Protein AF-A0A382IT97-F1 (afdb_monomer_lite)

Organism: NCBI:txid408172

Foldseek 3Di:
DPVVLVVQVVQQDPLLAGAPDWDWDADPVVRDIDIGTDAGFLLRLLCSLQVPNDDLVSNLSSLVSQCVDQQQDPLLLAGAGGHFDDDQPPVRAFFQDPVLCVVAPLSVVCAVVVPLLFWDQDPVRTIGGDPVDPALVVVVVSLVVCLVDPVCVVSSVVCVVSVNVSVCVRVVCVSDPDCQDPDQDQSHGQKHFLLSLLSSLLSLLVSLVVCVVVVHPPVSSVSSLVSSVSSVCSALCNDDCVSQVHNSPWDAGMQTPVGHGHHTDDDNSVVSVVVVVCSCQQQDADPNDTDGDNPNDDQVQFDQAWDWDWFAAPVRDIDIDIDGGQKDWDDDVRHIDIDHDDPDDDDDDDDDPVD

Structure (mmCIF, N/CA/C/O backbone):
data_AF-A0A382IT97-F1
#
_entry.id   AF-A0A382IT97-F1
#
loop_
_atom_site.group_PDB
_atom_site.id
_atom_site.type_symbol
_atom_site.label_atom_id
_atom_site.label_alt_id
_atom_site.label_comp_id
_atom_site.label_asym_id
_atom_site.label_entity_id
_atom_site.label_seq_id
_atom_site.pdbx_PDB_ins_code
_atom_site.Cartn_x
_atom_site.Cartn_y
_atom_site.Cartn_z
_atom_site.occupancy
_atom_site.B_iso_or_equiv
_atom_site.auth_seq_id
_atom_site.auth_comp_id
_atom_site.auth_asym_id
_atom_site.auth_atom_id
_atom_site.pdbx_PDB_model_num
ATOM 1 N N . ILE A 1 1 ? 26.221 -9.079 16.603 1.00 62.41 1 ILE A N 1
ATOM 2 C CA . ILE A 1 1 ? 24.828 -9.189 16.123 1.00 62.41 1 ILE A CA 1
ATOM 3 C C . ILE A 1 1 ? 24.354 -7.762 15.937 1.00 62.41 1 ILE A C 1
ATOM 5 O O . ILE A 1 1 ? 24.569 -6.959 16.835 1.00 62.41 1 ILE A O 1
ATOM 9 N N . ASN A 1 2 ? 23.882 -7.410 14.745 1.00 87.25 2 ASN A N 1
ATOM 10 C CA . ASN A 1 2 ? 23.275 -6.106 14.517 1.00 87.25 2 ASN A CA 1
ATOM 11 C C . ASN A 1 2 ? 21.845 -6.180 15.065 1.00 87.25 2 ASN A C 1
ATOM 13 O O . ASN A 1 2 ? 21.045 -6.974 14.576 1.00 87.25 2 ASN A O 1
ATOM 17 N N . GLU A 1 3 ? 21.548 -5.414 16.113 1.00 90.25 3 GLU A N 1
ATOM 18 C CA . GLU A 1 3 ? 20.244 -5.465 16.792 1.00 90.25 3 GLU A CA 1
ATOM 19 C C . GLU A 1 3 ? 19.084 -5.077 15.866 1.00 90.25 3 GLU A C 1
ATOM 21 O O . GLU A 1 3 ? 17.965 -5.555 16.044 1.00 90.25 3 GLU A O 1
ATOM 26 N N . LEU A 1 4 ? 19.348 -4.263 14.836 1.00 88.88 4 LEU A N 1
ATOM 27 C CA . LEU A 1 4 ? 18.349 -3.925 13.826 1.00 88.88 4 LEU A CA 1
ATOM 28 C C . LEU A 1 4 ? 17.988 -5.140 12.960 1.00 88.88 4 LEU A C 1
ATOM 30 O O . LEU A 1 4 ? 16.808 -5.419 12.770 1.00 88.88 4 LEU A O 1
ATOM 34 N N . ASP A 1 5 ? 18.989 -5.888 12.494 1.00 86.81 5 ASP A N 1
ATOM 35 C CA . ASP A 1 5 ? 18.779 -7.080 11.661 1.00 86.81 5 ASP A CA 1
ATOM 36 C C . ASP A 1 5 ? 18.044 -8.165 12.461 1.00 86.81 5 ASP A C 1
ATOM 38 O O . ASP A 1 5 ? 17.101 -8.780 11.966 1.00 86.81 5 ASP A O 1
ATOM 42 N N . ASN A 1 6 ? 18.408 -8.325 13.738 1.00 88.94 6 ASN A N 1
ATOM 43 C CA . ASN A 1 6 ? 17.705 -9.209 14.666 1.00 88.94 6 ASN A CA 1
ATOM 44 C C . ASN A 1 6 ? 16.242 -8.773 14.862 1.00 88.94 6 ASN A C 1
ATOM 46 O O . ASN A 1 6 ? 15.336 -9.598 14.835 1.00 88.94 6 ASN A O 1
ATOM 50 N N . THR A 1 7 ? 15.985 -7.467 14.999 1.00 90.38 7 THR A N 1
ATOM 51 C CA . THR A 1 7 ? 14.617 -6.939 15.141 1.00 90.38 7 THR A CA 1
ATOM 52 C C . THR A 1 7 ? 13.769 -7.212 13.897 1.00 90.38 7 THR A C 1
ATOM 54 O O . THR A 1 7 ? 12.597 -7.557 14.031 1.00 90.38 7 THR A O 1
ATOM 57 N N . ILE A 1 8 ? 14.343 -7.093 12.694 1.00 89.88 8 ILE A N 1
ATOM 58 C CA . ILE A 1 8 ? 13.641 -7.400 11.439 1.00 89.88 8 ILE A CA 1
ATOM 59 C C . ILE A 1 8 ? 13.273 -8.886 11.390 1.00 89.88 8 ILE A C 1
ATOM 61 O O . ILE A 1 8 ? 12.116 -9.203 11.138 1.00 89.88 8 ILE A O 1
ATOM 65 N N . GLN A 1 9 ? 14.213 -9.782 11.705 1.00 87.25 9 GLN A N 1
ATOM 66 C CA . GLN A 1 9 ? 13.953 -11.229 11.744 1.00 87.25 9 GLN A CA 1
ATOM 67 C C . GLN A 1 9 ? 12.880 -11.604 12.775 1.00 87.25 9 GLN A C 1
ATOM 69 O O . GLN A 1 9 ? 11.995 -12.400 12.489 1.00 87.25 9 GLN A O 1
ATOM 74 N N . LEU A 1 10 ? 12.913 -10.990 13.961 1.00 90.81 10 LEU A N 1
ATOM 75 C CA . LEU A 1 10 ? 11.910 -11.202 15.010 1.00 90.81 10 LEU A CA 1
ATOM 76 C C . LEU A 1 10 ? 10.544 -10.572 14.699 1.00 90.81 10 LEU A C 1
ATOM 78 O O . LEU A 1 10 ? 9.596 -10.789 15.449 1.00 90.81 10 LEU A O 1
ATOM 82 N N . SER A 1 11 ? 10.443 -9.772 13.636 1.00 92.75 11 SER A N 1
ATOM 83 C CA . SER A 1 11 ? 9.185 -9.154 13.211 1.00 92.75 11 SER A CA 1
ATOM 84 C C . SER A 1 11 ? 8.399 -10.021 12.227 1.00 92.75 11 SER A C 1
ATOM 86 O O . SER A 1 11 ? 7.313 -9.606 11.829 1.00 92.75 11 SER A O 1
ATOM 88 N N . GLU A 1 12 ? 8.923 -11.181 11.824 1.00 94.81 12 GLU A N 1
ATOM 89 C CA . GLU A 1 12 ? 8.208 -12.150 10.994 1.00 94.81 12 GLU A CA 1
ATOM 90 C C . GLU A 1 12 ? 7.175 -12.925 11.827 1.00 94.81 12 GLU A C 1
ATOM 92 O O . GLU A 1 12 ? 7.473 -13.448 12.904 1.00 94.81 12 GLU A O 1
ATOM 97 N N . ASP A 1 13 ? 5.944 -12.991 11.328 1.00 93.62 13 ASP A N 1
ATOM 98 C CA . ASP A 1 13 ? 4.845 -13.730 11.927 1.00 93.62 13 ASP A CA 1
ATOM 99 C C . ASP A 1 13 ? 4.812 -15.190 11.451 1.00 93.62 13 ASP A C 1
ATOM 101 O O . ASP A 1 13 ? 5.535 -15.616 10.552 1.00 93.62 13 ASP A O 1
ATOM 105 N N . SER A 1 14 ? 3.930 -15.995 12.045 1.00 90.06 14 SER A N 1
ATOM 106 C CA . SER A 1 14 ? 3.823 -17.422 11.720 1.00 90.06 14 SER A CA 1
ATOM 107 C C . SER A 1 14 ? 3.352 -17.723 10.290 1.00 90.06 14 SER A C 1
ATOM 109 O O . SER A 1 14 ? 3.337 -18.888 9.900 1.00 90.06 14 SER A O 1
ATOM 111 N N . ASN A 1 15 ? 2.902 -16.713 9.542 1.00 89.94 15 ASN A N 1
ATOM 112 C CA . ASN A 1 15 ? 2.463 -16.823 8.152 1.00 89.94 15 ASN A CA 1
ATOM 113 C C . ASN A 1 15 ? 3.511 -16.261 7.172 1.00 89.94 15 ASN A C 1
ATOM 115 O O . ASN A 1 15 ? 3.233 -16.182 5.975 1.00 89.94 15 ASN A O 1
ATOM 119 N N . GLY A 1 16 ? 4.691 -15.863 7.662 1.00 91.94 16 GLY A N 1
ATOM 120 C CA . GLY A 1 16 ? 5.770 -15.293 6.857 1.00 91.94 16 GLY A CA 1
ATOM 121 C C . GLY A 1 16 ? 5.582 -13.814 6.509 1.00 91.94 16 GLY A C 1
ATOM 122 O O . GLY A 1 16 ? 6.262 -13.317 5.613 1.00 91.94 16 GLY A O 1
ATOM 123 N N . PHE A 1 17 ? 4.663 -13.098 7.172 1.00 97.19 17 PHE A N 1
ATOM 124 C CA . PHE A 1 17 ? 4.521 -11.646 7.016 1.00 97.19 17 PHE A CA 1
ATOM 125 C C . PHE A 1 17 ? 5.304 -10.891 8.076 1.00 97.19 17 PHE A C 1
ATOM 127 O O . PHE A 1 17 ? 5.448 -11.339 9.204 1.00 97.19 17 PHE A O 1
ATOM 134 N N . TYR A 1 18 ? 5.724 -9.678 7.748 1.00 97.56 18 TYR A N 1
ATOM 135 C CA . TYR A 1 18 ? 6.455 -8.815 8.662 1.00 97.56 18 TYR A CA 1
ATOM 136 C C . TYR A 1 18 ? 5.518 -7.802 9.326 1.00 97.56 18 TYR A C 1
ATOM 138 O O . TYR A 1 18 ? 4.708 -7.134 8.669 1.00 97.56 18 TYR A O 1
ATOM 146 N N . HIS A 1 19 ? 5.624 -7.664 10.646 1.00 97.31 19 HIS A N 1
ATOM 147 C CA . HIS A 1 19 ? 4.862 -6.692 11.420 1.00 97.31 19 HIS A CA 1
ATOM 148 C C . HIS A 1 19 ? 5.247 -5.254 11.039 1.00 97.31 19 HIS A C 1
ATOM 150 O O . HIS A 1 19 ? 6.398 -4.848 11.167 1.00 97.31 19 HIS A O 1
ATOM 156 N N . ALA A 1 20 ? 4.264 -4.465 10.592 1.00 96.81 20 ALA A N 1
ATOM 157 C CA . ALA A 1 20 ? 4.476 -3.068 10.199 1.00 96.81 20 ALA A CA 1
ATOM 158 C C . ALA A 1 20 ? 4.549 -2.130 11.413 1.00 96.81 20 ALA A C 1
ATOM 160 O O . ALA A 1 20 ? 5.438 -1.290 11.525 1.00 96.81 20 ALA A O 1
ATOM 161 N N . TYR A 1 21 ? 3.593 -2.285 12.328 1.00 95.62 21 TYR A N 1
ATOM 162 C CA . TYR A 1 21 ? 3.429 -1.431 13.494 1.00 95.62 21 TYR A CA 1
ATOM 163 C C . TYR A 1 21 ? 3.072 -2.272 14.715 1.00 95.62 21 TYR A C 1
ATOM 165 O O . TYR A 1 21 ? 2.250 -3.186 14.644 1.00 95.62 21 TYR A O 1
ATOM 173 N N . ASN A 1 22 ? 3.662 -1.907 15.849 1.00 93.75 22 ASN A N 1
ATOM 174 C CA . ASN A 1 22 ? 3.443 -2.553 17.135 1.00 93.75 22 ASN A CA 1
ATOM 175 C C . ASN A 1 22 ? 2.956 -1.522 18.156 1.00 93.75 22 ASN A C 1
ATOM 177 O O . ASN A 1 22 ? 3.289 -0.339 18.074 1.00 93.75 22 ASN A O 1
ATOM 181 N N . THR A 1 23 ? 2.205 -1.984 19.148 1.00 90.81 23 THR A N 1
ATOM 182 C CA . THR A 1 23 ? 1.906 -1.214 20.361 1.00 90.81 23 THR A CA 1
ATOM 183 C C . THR A 1 23 ? 2.745 -1.749 21.510 1.00 90.81 23 THR A C 1
ATOM 185 O O . THR A 1 23 ? 3.006 -2.950 21.590 1.00 90.81 23 THR A O 1
ATOM 188 N N . ILE A 1 24 ? 3.186 -0.854 22.390 1.00 91.06 24 ILE A N 1
ATOM 189 C CA . ILE A 1 24 ? 3.978 -1.207 23.567 1.00 91.06 24 ILE A CA 1
ATOM 190 C C . ILE A 1 24 ? 3.154 -0.841 24.793 1.00 91.06 24 ILE A C 1
ATOM 192 O O . ILE A 1 24 ? 2.829 0.328 25.000 1.00 91.06 24 ILE A O 1
ATOM 196 N N . ASN A 1 25 ? 2.836 -1.838 25.613 1.00 86.94 25 ASN A N 1
ATOM 197 C CA . ASN A 1 25 ? 2.199 -1.630 26.905 1.00 86.94 25 ASN A CA 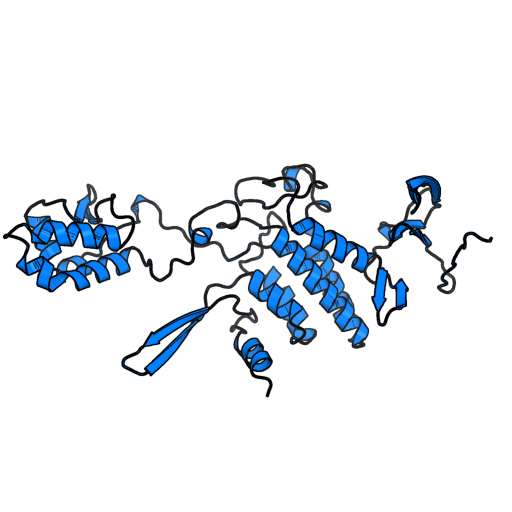1
ATOM 198 C C . ASN A 1 25 ? 3.270 -1.656 27.990 1.00 86.94 25 ASN A C 1
ATOM 200 O O . ASN A 1 25 ? 3.987 -2.643 28.135 1.00 86.94 25 ASN A O 1
ATOM 204 N N . LEU A 1 26 ? 3.376 -0.570 28.751 1.00 90.69 26 LEU A N 1
ATOM 205 C CA . LEU A 1 26 ? 4.339 -0.449 29.842 1.00 90.69 26 LEU A CA 1
ATOM 206 C C . LEU A 1 26 ? 3.639 -0.707 31.175 1.00 90.69 26 LEU A C 1
ATOM 208 O O . LEU A 1 26 ? 2.771 0.067 31.579 1.00 90.69 26 LEU A O 1
ATOM 212 N N . ASP A 1 27 ? 4.048 -1.755 31.886 1.00 88.56 27 ASP A N 1
ATOM 213 C CA . ASP A 1 27 ? 3.660 -1.956 33.280 1.00 88.56 27 ASP A CA 1
ATOM 214 C C . ASP A 1 27 ? 4.752 -1.401 34.197 1.00 88.56 27 ASP A C 1
ATOM 216 O O . ASP A 1 27 ? 5.789 -2.018 34.454 1.00 88.56 27 ASP A O 1
ATOM 220 N N . LEU A 1 28 ? 4.492 -0.206 34.727 1.00 91.25 28 LEU A N 1
ATOM 221 C CA . LEU A 1 28 ? 5.411 0.493 35.621 1.00 91.25 28 LEU A CA 1
ATOM 222 C C . LEU A 1 28 ? 5.541 -0.179 36.997 1.00 91.25 28 LEU A C 1
ATOM 224 O O . LEU A 1 28 ? 6.547 0.035 37.674 1.00 91.25 28 LEU A O 1
ATOM 228 N N . LYS A 1 29 ? 4.555 -0.984 37.422 1.00 90.00 29 LYS A N 1
ATOM 229 C CA . LYS A 1 29 ? 4.606 -1.698 38.707 1.00 90.00 29 LYS A CA 1
ATOM 230 C C . LYS A 1 29 ? 5.544 -2.895 38.610 1.00 90.00 29 LYS A C 1
ATOM 232 O O . LYS A 1 29 ? 6.407 -3.055 39.471 1.00 90.00 29 LYS A O 1
ATOM 237 N N . SER A 1 30 ? 5.398 -3.705 37.561 1.00 93.00 30 SER A N 1
ATOM 238 C CA . SER A 1 30 ? 6.269 -4.867 37.325 1.00 93.00 30 SER A CA 1
ATOM 239 C C . SER A 1 30 ? 7.567 -4.531 36.578 1.00 93.00 30 SER A C 1
ATOM 241 O O . SER A 1 30 ? 8.440 -5.389 36.475 1.00 93.00 30 SER A O 1
ATOM 243 N N . LYS A 1 31 ? 7.730 -3.285 36.106 1.00 94.81 31 LYS A N 1
ATOM 244 C CA . LYS A 1 31 ? 8.851 -2.826 35.263 1.00 94.81 31 LYS A CA 1
ATOM 245 C C . LYS A 1 31 ? 9.017 -3.677 34.002 1.00 94.81 31 LYS A C 1
ATOM 247 O O . LYS A 1 31 ? 10.135 -4.024 33.625 1.00 94.81 31 LYS A O 1
ATOM 252 N N . SER A 1 32 ? 7.901 -4.012 33.365 1.00 94.88 32 SER A N 1
ATOM 253 C CA . SER A 1 32 ? 7.870 -4.818 32.146 1.00 94.88 32 SER A CA 1
ATOM 254 C C . SER A 1 32 ? 7.275 -4.039 30.972 1.00 94.88 32 SER A C 1
ATOM 256 O O . SER A 1 32 ? 6.559 -3.050 31.152 1.00 94.88 32 SER A O 1
ATOM 258 N N . ALA A 1 33 ? 7.619 -4.476 29.761 1.00 93.00 33 ALA A N 1
ATOM 259 C CA . ALA A 1 33 ? 7.055 -3.984 28.516 1.00 93.00 33 ALA A CA 1
ATOM 260 C C . ALA A 1 33 ? 6.527 -5.176 27.715 1.00 93.00 33 ALA A C 1
ATOM 262 O O . ALA A 1 33 ? 7.244 -6.156 27.524 1.00 93.00 33 ALA A O 1
ATOM 263 N N . ASP A 1 34 ? 5.284 -5.076 27.262 1.00 91.00 34 ASP A N 1
ATOM 264 C CA . ASP A 1 34 ? 4.626 -6.063 26.411 1.00 91.00 34 ASP A CA 1
ATOM 265 C C . ASP A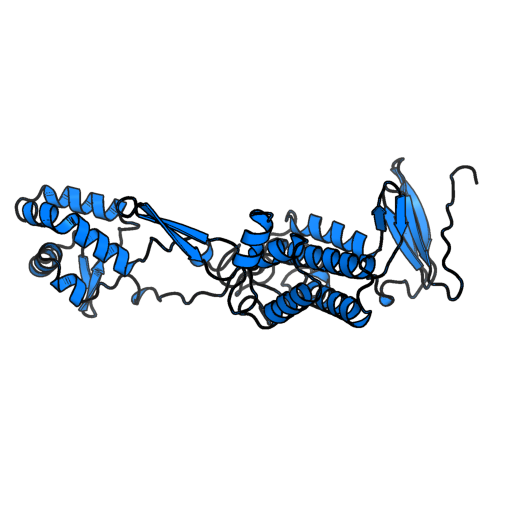 1 34 ? 4.454 -5.479 25.008 1.00 91.00 34 ASP A C 1
ATOM 267 O O . ASP A 1 34 ? 3.930 -4.370 24.850 1.00 91.00 34 ASP A O 1
ATOM 271 N N . VAL A 1 35 ? 4.920 -6.209 23.996 1.00 91.31 35 VAL A N 1
ATOM 272 C CA . VAL A 1 35 ? 4.804 -5.816 22.590 1.00 91.31 35 VAL A CA 1
ATOM 273 C C . VAL A 1 35 ? 3.614 -6.550 21.996 1.00 91.31 35 VAL A C 1
ATOM 275 O O . VAL A 1 35 ? 3.604 -7.775 21.936 1.00 91.31 35 VAL A O 1
ATOM 278 N N . LYS A 1 36 ? 2.622 -5.796 21.522 1.00 90.88 36 LYS A N 1
ATOM 279 C CA . LYS A 1 36 ? 1.490 -6.351 20.779 1.00 90.88 36 LYS A CA 1
ATOM 280 C C . LYS A 1 36 ? 1.563 -5.941 19.325 1.00 90.88 36 LYS A C 1
ATOM 282 O O . LYS A 1 36 ? 1.707 -4.757 19.008 1.00 90.88 36 LYS A O 1
ATOM 287 N N . HIS A 1 37 ? 1.394 -6.922 18.459 1.00 92.56 37 HIS A N 1
ATOM 288 C CA . HIS A 1 37 ? 1.426 -6.738 17.020 1.00 92.56 37 HIS A CA 1
ATOM 289 C C . HIS A 1 37 ? 0.061 -6.289 16.498 1.00 92.56 37 HIS A C 1
ATOM 291 O O . HIS A 1 37 ? -0.975 -6.840 16.878 1.00 92.56 37 HIS A O 1
ATOM 297 N N . LEU A 1 38 ? 0.055 -5.268 15.640 1.00 92.62 38 LEU A N 1
ATOM 298 C CA . LEU A 1 38 ? -1.152 -4.858 14.924 1.00 92.62 38 LEU A CA 1
ATOM 299 C C . LEU A 1 38 ? -1.412 -5.794 13.730 1.00 92.62 38 LEU A C 1
ATOM 301 O O . LEU A 1 38 ? -0.516 -6.543 13.332 1.00 92.62 38 LEU A O 1
ATOM 305 N N . PRO A 1 39 ? -2.630 -5.774 13.149 1.00 92.38 39 PRO A N 1
ATOM 306 C CA . PRO A 1 39 ? -2.941 -6.585 11.976 1.00 92.38 39 PRO A CA 1
ATOM 307 C C . PRO A 1 39 ? -1.934 -6.388 10.840 1.00 92.38 39 PRO A C 1
ATOM 309 O O . PRO A 1 39 ? -1.387 -5.296 10.682 1.00 92.38 39 PRO A O 1
ATOM 312 N N . THR A 1 40 ? -1.744 -7.428 10.024 1.00 96.25 40 THR A N 1
ATOM 313 C CA . THR A 1 40 ? -0.877 -7.407 8.839 1.00 96.25 40 THR A CA 1
ATOM 314 C C . THR A 1 40 ? -1.176 -6.187 7.968 1.00 96.25 40 THR A C 1
ATOM 316 O O . THR A 1 40 ? -2.338 -5.882 7.699 1.00 96.25 40 THR A O 1
ATOM 319 N N . MET A 1 41 ? -0.134 -5.490 7.514 1.00 98.06 41 MET A N 1
ATOM 320 C CA . MET A 1 41 ? -0.273 -4.331 6.631 1.00 98.06 41 MET A CA 1
ATOM 321 C C . MET A 1 41 ? 0.662 -4.455 5.438 1.00 98.06 41 MET A C 1
ATOM 323 O O . MET A 1 41 ? 1.808 -4.876 5.598 1.00 98.06 41 MET A O 1
ATOM 327 N N . LEU A 1 42 ? 0.201 -4.022 4.266 1.00 98.81 42 LEU A N 1
ATOM 328 C CA . LEU A 1 42 ? 0.989 -4.012 3.033 1.00 98.81 42 LEU A CA 1
ATOM 329 C C . LEU A 1 42 ? 2.307 -3.244 3.207 1.00 98.81 42 LEU A C 1
ATOM 331 O O . LEU A 1 42 ? 3.352 -3.688 2.744 1.00 98.81 42 LEU A O 1
ATOM 335 N N . GLU A 1 43 ? 2.262 -2.130 3.940 1.00 98.62 43 GLU A N 1
ATOM 336 C CA . GLU A 1 43 ? 3.421 -1.276 4.213 1.00 98.62 43 GLU A CA 1
ATOM 337 C C . GLU A 1 43 ? 4.571 -2.013 4.908 1.00 98.62 43 GLU A C 1
ATOM 339 O O . GLU A 1 43 ? 5.725 -1.828 4.529 1.00 98.62 43 GLU A O 1
ATOM 344 N N . GLY A 1 44 ? 4.271 -2.899 5.865 1.00 98.00 44 GLY A N 1
ATOM 345 C CA . GLY A 1 44 ? 5.299 -3.708 6.530 1.00 98.00 44 GLY A CA 1
ATOM 346 C C . GLY A 1 44 ? 6.011 -4.648 5.563 1.00 98.00 44 GLY A C 1
ATOM 347 O O . GLY A 1 44 ? 7.216 -4.851 5.672 1.00 98.00 44 GLY A O 1
ATOM 348 N N . GLN A 1 45 ? 5.286 -5.150 4.560 1.00 98.50 45 GLN A N 1
ATOM 349 C CA . GLN A 1 45 ? 5.832 -6.086 3.580 1.00 98.50 45 GLN A CA 1
ATOM 350 C C . GLN A 1 45 ? 6.734 -5.342 2.598 1.00 98.50 45 GLN A C 1
ATOM 352 O O . GLN A 1 45 ? 7.847 -5.776 2.325 1.00 98.50 45 GLN A O 1
ATOM 357 N N . VAL A 1 46 ? 6.293 -4.166 2.140 1.00 98.81 46 VAL A N 1
ATOM 358 C CA . VAL A 1 46 ? 7.118 -3.251 1.340 1.00 98.81 46 VAL A CA 1
ATOM 359 C C . VAL A 1 46 ? 8.404 -2.892 2.088 1.00 98.81 46 VAL A C 1
ATOM 361 O O . VAL A 1 46 ? 9.488 -2.991 1.520 1.00 98.81 46 VAL A O 1
ATOM 364 N N . ALA A 1 47 ? 8.306 -2.527 3.370 1.00 98.06 47 ALA A N 1
ATOM 365 C CA . ALA A 1 47 ? 9.466 -2.179 4.185 1.00 98.06 47 ALA A CA 1
ATOM 366 C C . ALA A 1 47 ? 10.438 -3.360 4.360 1.00 98.06 47 ALA A C 1
ATOM 368 O O . ALA A 1 47 ? 11.647 -3.179 4.208 1.00 98.06 47 ALA A O 1
ATOM 369 N N . ALA A 1 48 ? 9.926 -4.567 4.623 1.00 97.06 48 ALA A N 1
ATOM 370 C CA . ALA A 1 48 ? 10.744 -5.773 4.736 1.00 97.06 48 ALA A CA 1
ATOM 371 C C . ALA A 1 48 ? 11.458 -6.098 3.413 1.00 97.06 48 ALA A C 1
ATOM 373 O O . ALA A 1 48 ? 12.677 -6.279 3.404 1.00 97.06 48 ALA A O 1
ATOM 374 N N . LEU A 1 49 ? 10.743 -6.068 2.284 1.00 98.19 49 LEU A N 1
ATOM 375 C CA . LEU A 1 49 ? 11.305 -6.285 0.946 1.00 98.19 49 LEU A CA 1
ATOM 376 C C . LEU A 1 49 ? 12.403 -5.267 0.599 1.00 98.19 49 LEU A C 1
ATOM 378 O O . LEU A 1 49 ? 13.420 -5.640 0.014 1.00 98.19 49 LEU A O 1
ATOM 382 N N . SER A 1 50 ? 12.230 -4.001 0.983 1.00 97.88 50 SER A N 1
ATOM 383 C CA . SER A 1 50 ? 13.214 -2.932 0.755 1.00 97.88 50 SER A CA 1
ATOM 384 C C . SER A 1 50 ? 14.367 -2.904 1.768 1.00 97.88 50 SER A C 1
ATOM 386 O O . SER A 1 50 ? 15.315 -2.143 1.584 1.00 97.88 50 SER A O 1
ATOM 388 N N . SER A 1 51 ? 14.330 -3.713 2.831 1.00 95.19 51 SER A N 1
ATOM 389 C CA . SER A 1 51 ? 15.356 -3.690 3.890 1.00 95.19 51 SER A CA 1
ATOM 390 C C . SER A 1 51 ? 16.723 -4.220 3.444 1.00 95.19 51 SER A C 1
ATOM 392 O O . SER A 1 51 ? 17.740 -3.935 4.076 1.00 95.19 51 SER A O 1
ATOM 394 N N . GLY A 1 52 ? 16.749 -5.033 2.383 1.00 91.94 52 GLY A N 1
ATOM 395 C CA . GLY A 1 52 ? 17.937 -5.758 1.938 1.00 91.94 52 GLY A CA 1
ATOM 396 C C . GLY A 1 52 ? 18.318 -6.962 2.810 1.00 91.94 52 GLY A C 1
ATOM 397 O O . GLY A 1 52 ? 19.323 -7.601 2.506 1.00 91.94 52 GLY A O 1
ATOM 398 N N . GLN A 1 53 ? 17.531 -7.295 3.841 1.00 91.56 53 GLN A N 1
ATOM 399 C CA . GLN A 1 53 ? 17.843 -8.364 4.804 1.00 91.56 53 GLN A CA 1
ATOM 400 C C . GLN A 1 53 ? 17.314 -9.742 4.404 1.00 91.56 53 GLN A C 1
ATOM 402 O O . GLN A 1 53 ? 17.916 -10.754 4.751 1.00 91.56 53 GLN A O 1
ATOM 407 N N . LEU A 1 54 ? 16.200 -9.799 3.672 1.00 94.50 54 LEU A N 1
ATOM 408 C CA . LEU A 1 54 ? 15.629 -11.068 3.227 1.00 94.50 54 LEU A CA 1
ATOM 409 C C . LEU A 1 54 ? 16.522 -11.665 2.138 1.00 94.50 54 LEU A C 1
ATOM 411 O O . LEU A 1 54 ? 16.985 -10.933 1.258 1.00 94.50 54 LEU A O 1
ATOM 415 N N . ASP A 1 55 ? 16.739 -12.975 2.161 1.00 95.00 55 ASP A N 1
ATOM 416 C CA . ASP A 1 55 ? 17.280 -13.689 1.006 1.00 95.00 55 ASP A CA 1
ATOM 417 C C . ASP A 1 55 ? 16.217 -13.833 -0.099 1.00 95.00 55 ASP A C 1
ATOM 419 O O . ASP A 1 55 ? 15.052 -13.460 0.065 1.00 95.00 55 ASP A O 1
ATOM 423 N N . VAL A 1 56 ? 16.624 -14.330 -1.266 1.00 97.56 56 VAL A N 1
ATOM 424 C CA . VAL A 1 56 ? 15.731 -14.422 -2.428 1.00 97.56 56 VAL A CA 1
ATOM 425 C C . VAL A 1 56 ? 14.588 -15.420 -2.221 1.00 97.56 56 VAL A C 1
ATOM 427 O O . VAL A 1 56 ? 13.499 -15.189 -2.745 1.00 97.56 56 VAL A O 1
ATOM 430 N N . ASP A 1 57 ? 14.789 -16.482 -1.440 1.00 97.06 57 ASP A N 1
ATOM 431 C CA . ASP A 1 57 ? 13.743 -17.478 -1.182 1.00 97.06 57 ASP A CA 1
ATOM 432 C C . ASP A 1 57 ? 12.655 -16.909 -0.261 1.00 97.06 57 ASP A C 1
ATOM 434 O O . ASP A 1 57 ? 11.462 -17.061 -0.541 1.00 97.06 57 ASP A O 1
ATOM 438 N N . ASN A 1 58 ? 13.050 -16.159 0.769 1.00 96.44 58 ASN A N 1
ATOM 439 C CA . ASN A 1 58 ? 12.126 -15.459 1.660 1.00 96.44 58 ASN A CA 1
ATOM 440 C C . ASN A 1 58 ? 11.378 -14.336 0.932 1.00 96.44 58 ASN A C 1
ATOM 442 O O . ASN A 1 58 ? 10.187 -14.145 1.162 1.00 96.44 58 ASN A O 1
ATOM 446 N N . VAL A 1 59 ? 12.032 -13.628 0.001 1.00 98.12 59 VAL A N 1
ATOM 447 C CA . VAL A 1 59 ? 11.355 -12.642 -0.861 1.00 98.12 59 VAL A CA 1
ATOM 448 C C . VAL A 1 59 ? 10.272 -13.306 -1.710 1.00 98.12 59 VAL A C 1
ATOM 450 O O . VAL A 1 59 ? 9.150 -12.807 -1.752 1.00 98.12 59 VAL A O 1
ATOM 453 N N . ILE A 1 60 ? 10.589 -14.411 -2.394 1.00 98.44 60 ILE A N 1
ATOM 454 C CA . ILE A 1 60 ? 9.616 -15.125 -3.234 1.00 98.44 60 ILE A CA 1
ATOM 455 C C . ILE A 1 60 ? 8.448 -15.615 -2.377 1.00 98.44 60 ILE A C 1
ATOM 457 O O . ILE A 1 60 ? 7.300 -15.346 -2.722 1.00 98.44 60 ILE A O 1
ATOM 461 N N . THR A 1 61 ? 8.744 -16.247 -1.240 1.00 97.75 61 THR A N 1
ATOM 462 C CA . THR A 1 61 ? 7.732 -16.778 -0.316 1.00 97.75 61 THR A CA 1
ATOM 463 C C . THR A 1 61 ? 6.802 -15.676 0.187 1.00 97.75 61 THR A C 1
ATOM 465 O O . THR A 1 61 ? 5.585 -15.818 0.110 1.00 97.75 61 THR A O 1
ATOM 468 N N . LEU A 1 62 ? 7.348 -14.538 0.632 1.00 98.25 62 LEU A N 1
ATOM 469 C CA . LEU A 1 62 ? 6.555 -13.392 1.083 1.00 98.25 62 LEU A CA 1
ATOM 470 C C . LEU A 1 62 ? 5.634 -12.859 -0.026 1.00 98.25 62 LEU A C 1
ATOM 472 O O . LEU A 1 62 ? 4.469 -12.547 0.225 1.00 98.25 62 LEU A O 1
ATOM 476 N N . LEU A 1 63 ? 6.142 -12.749 -1.256 1.00 98.56 63 LEU A N 1
ATOM 477 C CA . LEU A 1 63 ? 5.360 -12.263 -2.392 1.00 98.56 63 LEU A CA 1
ATOM 478 C C . LEU A 1 63 ? 4.248 -13.235 -2.792 1.00 98.56 63 LEU A C 1
ATOM 480 O O . LEU A 1 63 ? 3.141 -12.787 -3.068 1.00 98.56 63 LEU A O 1
ATOM 484 N N . GLU A 1 64 ? 4.508 -14.541 -2.794 1.00 98.12 64 GLU A N 1
ATOM 485 C CA . GLU A 1 64 ? 3.474 -15.554 -3.036 1.00 98.12 64 GLU A CA 1
ATOM 486 C C . GLU A 1 64 ? 2.398 -15.513 -1.945 1.00 98.12 64 GLU A C 1
ATOM 488 O O . GLU A 1 64 ? 1.213 -15.384 -2.256 1.00 98.12 64 GLU A O 1
ATOM 493 N N . SER A 1 65 ? 2.807 -15.478 -0.673 1.00 97.88 65 SER A N 1
ATOM 494 C CA . SER A 1 65 ? 1.889 -15.342 0.461 1.00 97.88 65 SER A CA 1
ATOM 495 C C . SER A 1 65 ? 1.035 -14.077 0.372 1.00 97.88 65 SER A C 1
ATOM 497 O O . SER A 1 65 ? -0.137 -14.107 0.742 1.00 97.88 65 SER A O 1
ATOM 499 N N . LEU A 1 66 ? 1.572 -12.960 -0.138 1.00 98.19 66 LEU A N 1
ATOM 500 C CA . LEU A 1 66 ? 0.799 -11.733 -0.350 1.00 98.19 66 LEU A CA 1
ATOM 501 C C . LEU A 1 66 ? -0.393 -11.956 -1.290 1.00 98.19 66 LEU A C 1
ATOM 503 O O . LEU A 1 66 ? -1.484 -11.472 -0.975 1.00 98.19 66 LEU A O 1
ATOM 507 N N . PHE A 1 67 ? -0.213 -12.684 -2.397 1.00 97.94 67 PHE A N 1
ATOM 508 C CA . PHE A 1 67 ? -1.294 -12.998 -3.344 1.00 97.94 67 PHE A CA 1
ATOM 509 C C . PHE A 1 67 ? -2.367 -13.913 -2.737 1.00 97.94 67 PHE A C 1
ATOM 511 O O . PHE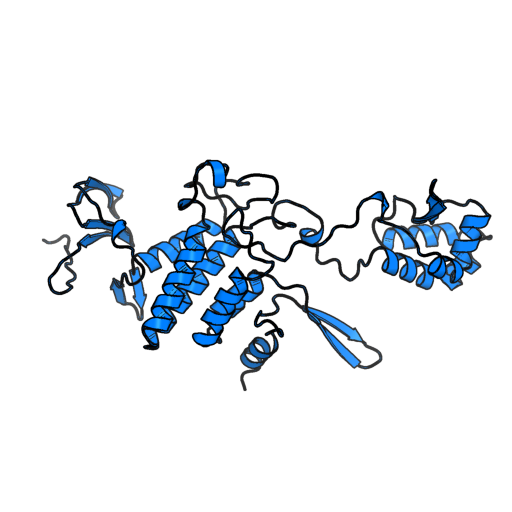 A 1 67 ? -3.546 -13.743 -3.044 1.00 97.94 67 PHE A O 1
ATOM 518 N N . ASP A 1 68 ? -1.986 -14.805 -1.822 1.00 96.94 68 ASP A N 1
ATOM 519 C CA . ASP A 1 68 ? -2.917 -15.691 -1.106 1.00 96.94 68 ASP A CA 1
ATOM 520 C C . ASP A 1 68 ? -3.538 -15.041 0.150 1.00 96.94 68 ASP A C 1
ATOM 522 O O . ASP A 1 68 ? -4.375 -15.631 0.841 1.00 96.94 68 ASP A O 1
ATOM 526 N N . SER A 1 69 ? -3.139 -13.809 0.477 1.00 97.06 69 SER A N 1
ATOM 527 C CA . SER A 1 69 ? -3.531 -13.137 1.716 1.00 97.06 69 SER A CA 1
ATOM 528 C C . SER A 1 69 ? -4.864 -12.394 1.623 1.00 97.06 69 SER A C 1
ATOM 530 O O . SER A 1 69 ? -5.366 -12.043 0.557 1.00 97.06 69 SER A O 1
ATOM 532 N N . LYS A 1 70 ? -5.380 -11.993 2.792 1.00 96.75 70 LYS A N 1
ATOM 533 C CA . LYS A 1 70 ? -6.506 -11.047 2.901 1.00 96.75 70 LYS A CA 1
ATOM 534 C C . LYS A 1 70 ? -6.174 -9.624 2.424 1.00 96.75 70 LYS A C 1
ATOM 536 O O . LYS A 1 70 ? -7.063 -8.774 2.439 1.00 96.75 70 LYS A O 1
ATOM 541 N N . LEU A 1 71 ? -4.917 -9.338 2.072 1.00 98.19 71 LEU A N 1
ATOM 542 C CA . LEU A 1 71 ? -4.535 -8.077 1.438 1.00 98.19 71 LEU A CA 1
ATOM 543 C C . LEU A 1 71 ? -4.802 -8.103 -0.066 1.00 98.19 71 LEU A C 1
ATOM 545 O O . LEU A 1 71 ? -4.954 -7.034 -0.649 1.00 98.19 71 LEU A O 1
ATOM 549 N N . TYR A 1 72 ? -4.869 -9.276 -0.701 1.00 98.44 72 TYR A N 1
ATOM 550 C CA . TYR A 1 72 ? -5.159 -9.357 -2.125 1.00 98.44 72 TYR A CA 1
ATOM 551 C C . TYR A 1 72 ? -6.647 -9.107 -2.393 1.00 98.44 72 TYR A C 1
ATOM 553 O O . TYR A 1 72 ? -7.538 -9.734 -1.819 1.00 98.44 72 TYR A O 1
ATOM 561 N N . ARG A 1 73 ? -6.917 -8.155 -3.283 1.00 97.62 73 ARG A N 1
ATOM 562 C CA . ARG A 1 73 ? -8.245 -7.714 -3.695 1.00 97.62 73 ARG A CA 1
ATOM 563 C C . ARG A 1 73 ? -8.465 -8.125 -5.152 1.00 97.62 73 ARG A C 1
ATOM 565 O O . ARG A 1 73 ? -8.022 -7.450 -6.082 1.00 97.62 73 ARG A O 1
ATOM 572 N N . ALA A 1 74 ? -9.129 -9.267 -5.319 1.00 96.25 74 ALA A N 1
ATOM 573 C CA . ALA A 1 74 ? -9.202 -9.995 -6.584 1.00 96.25 74 ALA A CA 1
ATOM 574 C C . ALA A 1 74 ? -9.924 -9.247 -7.719 1.00 96.25 74 ALA A C 1
ATOM 576 O O . ALA A 1 74 ? -9.483 -9.336 -8.857 1.00 96.25 74 ALA A O 1
ATOM 577 N N . ASP A 1 75 ? -10.978 -8.476 -7.430 1.00 94.75 75 ASP A N 1
ATOM 578 C CA . ASP A 1 75 ? -11.724 -7.698 -8.441 1.00 94.75 75 ASP A CA 1
ATOM 579 C C . ASP A 1 75 ? -10.872 -6.617 -9.124 1.00 94.75 75 ASP A C 1
ATOM 581 O O . ASP A 1 75 ? -11.196 -6.153 -10.211 1.00 94.75 75 ASP A O 1
ATOM 585 N N . GLN A 1 76 ? -9.787 -6.200 -8.475 1.00 96.19 76 GLN A N 1
ATOM 586 C CA . GLN A 1 76 ? -8.867 -5.176 -8.954 1.00 96.19 76 GLN A CA 1
ATOM 587 C C . GLN A 1 76 ? -7.456 -5.723 -9.190 1.00 96.19 76 GLN A C 1
ATOM 589 O O . GLN A 1 76 ? -6.559 -4.931 -9.487 1.00 96.19 76 GLN A O 1
ATOM 594 N N . HIS A 1 77 ? -7.251 -7.035 -9.038 1.00 97.06 77 HIS A N 1
ATOM 595 C CA . HIS A 1 77 ? -5.958 -7.711 -9.169 1.00 97.06 77 HIS A CA 1
ATOM 596 C C . HIS A 1 77 ? -4.812 -6.998 -8.428 1.00 97.06 77 HIS A C 1
ATOM 598 O O . HIS A 1 77 ? -3.708 -6.858 -8.947 1.00 97.06 77 HIS A O 1
ATOM 604 N N . SER A 1 78 ? -5.076 -6.479 -7.227 1.00 98.38 78 SER A N 1
ATOM 605 C CA . SER A 1 78 ? -4.118 -5.639 -6.496 1.00 98.38 78 SER A CA 1
ATOM 606 C C . SER A 1 78 ? -4.288 -5.758 -4.982 1.00 98.38 78 SER A C 1
ATOM 608 O O . SER A 1 78 ? -4.981 -6.654 -4.514 1.00 98.38 78 SER A O 1
ATOM 610 N N . PHE A 1 79 ? -3.652 -4.884 -4.199 1.00 98.69 79 PHE A N 1
ATOM 611 C CA . PHE A 1 79 ? -3.543 -5.035 -2.747 1.00 98.69 79 PHE A CA 1
ATOM 612 C C . PHE A 1 79 ? -4.172 -3.872 -1.971 1.00 98.69 79 PHE A C 1
ATOM 614 O O . PHE A 1 79 ? -3.956 -2.702 -2.289 1.00 98.69 79 PHE A O 1
ATOM 621 N N . ILE A 1 80 ? -4.917 -4.190 -0.911 1.00 98.56 80 ILE A N 1
ATOM 622 C CA . ILE A 1 80 ? -5.375 -3.222 0.097 1.00 98.56 80 ILE A CA 1
ATOM 623 C C . ILE A 1 80 ? -4.316 -3.039 1.189 1.00 98.56 80 ILE A C 1
ATOM 625 O O . ILE A 1 80 ? -3.428 -3.871 1.368 1.00 98.56 80 ILE A O 1
ATOM 629 N N . LEU A 1 81 ? -4.406 -1.941 1.942 1.00 98.44 81 LEU A N 1
ATOM 630 C CA . LEU A 1 81 ? -3.397 -1.597 2.950 1.00 98.44 81 LEU A CA 1
ATOM 631 C C . LEU A 1 81 ? -3.384 -2.541 4.158 1.00 98.44 81 LEU A C 1
ATOM 633 O O . LEU A 1 81 ? -2.325 -2.789 4.724 1.00 98.44 81 LEU A O 1
ATOM 637 N N . TYR A 1 82 ? -4.547 -3.040 4.561 1.00 96.75 82 TYR A N 1
ATOM 638 C CA . TYR A 1 82 ? -4.741 -3.934 5.702 1.00 96.75 82 TYR A CA 1
ATOM 639 C C . TYR A 1 82 ? -6.053 -4.715 5.507 1.00 96.75 82 TYR A C 1
ATOM 641 O O . TYR A 1 82 ? -6.932 -4.233 4.783 1.00 96.75 82 TYR A O 1
ATOM 649 N N . PRO A 1 83 ? -6.220 -5.902 6.125 1.00 95.38 83 PRO A N 1
ATOM 650 C CA . PRO A 1 83 ? -7.396 -6.738 5.924 1.00 95.38 83 PRO A CA 1
ATOM 651 C C . PRO A 1 83 ? -8.697 -6.003 6.244 1.00 95.38 83 PRO A C 1
ATOM 653 O O . PRO A 1 83 ? -8.773 -5.226 7.201 1.00 95.38 83 PRO A O 1
ATOM 656 N N . VAL A 1 84 ? -9.738 -6.296 5.465 1.00 92.75 84 VAL A N 1
ATOM 657 C CA . VAL A 1 84 ? -11.097 -5.821 5.741 1.00 92.75 84 VAL A CA 1
ATOM 658 C C . VAL A 1 84 ? -11.505 -6.278 7.142 1.00 92.75 84 VAL A C 1
ATOM 660 O O . VAL A 1 84 ? -11.463 -7.469 7.451 1.00 92.75 84 VAL A O 1
ATOM 663 N N . LYS A 1 85 ? -11.874 -5.319 7.996 1.00 85.81 85 LYS A N 1
ATOM 664 C CA . LYS A 1 85 ? -12.406 -5.594 9.331 1.00 85.81 85 LYS A CA 1
ATOM 665 C C . LYS A 1 85 ? -13.911 -5.801 9.257 1.00 85.81 85 LYS A C 1
ATOM 667 O O . LYS A 1 85 ? -14.605 -5.053 8.566 1.00 85.81 85 LYS A O 1
ATOM 672 N N . ASP A 1 86 ? -14.408 -6.748 10.043 1.00 83.56 86 ASP A N 1
ATOM 673 C CA . ASP A 1 86 ? -15.834 -6.838 10.325 1.00 83.56 86 ASP A CA 1
ATOM 674 C C . ASP A 1 86 ? -16.272 -5.572 11.065 1.00 83.56 86 ASP A C 1
ATOM 676 O O . ASP A 1 86 ? -15.637 -5.137 12.029 1.00 83.56 86 ASP A O 1
ATOM 680 N N . THR A 1 87 ? -17.347 -4.946 10.590 1.00 83.38 87 THR A N 1
ATOM 681 C CA . THR A 1 87 ? -17.891 -3.741 11.219 1.00 83.38 87 THR A CA 1
ATOM 682 C C . THR A 1 87 ? -19.157 -4.091 11.983 1.00 83.38 87 THR A C 1
ATOM 684 O O . THR A 1 87 ? -20.066 -4.724 11.451 1.00 83.38 87 THR A O 1
ATOM 687 N N . THR A 1 88 ? -19.232 -3.669 13.245 1.00 89.38 88 THR A N 1
ATOM 688 C CA . THR A 1 88 ? -20.436 -3.857 14.058 1.00 89.38 88 THR A CA 1
ATOM 689 C C . THR A 1 88 ? -21.575 -3.005 13.488 1.00 89.38 88 THR A C 1
ATOM 691 O O . THR A 1 88 ? -21.417 -1.779 13.403 1.00 89.38 88 THR A O 1
ATOM 694 N N . PRO A 1 89 ? -22.728 -3.595 13.119 1.00 92.44 89 PRO A N 1
ATOM 695 C CA . PRO A 1 89 ? -23.888 -2.834 12.668 1.00 92.44 89 PRO A CA 1
ATOM 696 C C . PRO A 1 89 ? -24.332 -1.815 13.717 1.00 92.44 89 PRO A C 1
ATOM 698 O O . PRO A 1 89 ? -24.206 -2.063 14.913 1.00 92.44 89 PRO A O 1
ATOM 701 N N . PHE A 1 90 ? -24.901 -0.687 13.287 1.00 94.06 90 PHE A N 1
ATOM 702 C CA . PHE A 1 90 ? -25.243 0.426 14.183 1.00 94.06 90 PHE A CA 1
ATOM 703 C C . PHE A 1 90 ? -26.071 -0.002 15.406 1.00 94.06 90 PHE A C 1
ATOM 705 O O . PHE A 1 90 ? -25.712 0.332 16.530 1.00 94.06 90 PHE A O 1
ATOM 712 N N . LEU A 1 91 ? -27.120 -0.809 15.205 1.00 94.38 91 LEU A N 1
ATOM 713 C CA . LEU A 1 91 ? -27.986 -1.284 16.294 1.00 94.38 91 LEU A CA 1
ATOM 714 C C . LEU A 1 91 ? -27.296 -2.277 17.244 1.00 94.38 91 LEU A C 1
ATOM 716 O O . LEU A 1 91 ? -27.756 -2.459 18.367 1.00 94.38 91 LEU A O 1
ATOM 720 N N . GLN A 1 92 ? -26.192 -2.893 16.819 1.00 94.31 92 GLN A N 1
ATOM 721 C CA . GLN A 1 92 ? -25.392 -3.816 17.630 1.00 94.31 92 GLN A CA 1
ATOM 722 C C . GLN A 1 92 ? -24.226 -3.114 18.347 1.00 94.31 92 GLN A C 1
ATOM 724 O O . GLN A 1 92 ? -23.565 -3.719 19.185 1.00 94.31 92 GLN A O 1
ATOM 729 N N . LYS A 1 93 ? -23.954 -1.838 18.039 1.00 94.06 93 LYS A N 1
ATOM 730 C CA . LYS A 1 93 ? -22.968 -1.029 18.772 1.00 94.06 93 LYS A CA 1
ATOM 731 C C . LYS A 1 93 ? -23.540 -0.556 20.102 1.00 94.06 93 LYS A C 1
ATOM 733 O O . LYS A 1 93 ? -24.748 -0.391 20.217 1.00 94.06 93 LYS A O 1
ATOM 738 N N . ASN A 1 94 ? -22.671 -0.216 21.056 1.00 96.88 94 ASN A N 1
ATOM 739 C CA . ASN A 1 94 ? -23.076 0.442 22.300 1.00 96.88 94 ASN A CA 1
ATOM 740 C C . ASN A 1 94 ? -24.126 -0.374 23.081 1.00 96.88 94 ASN A C 1
ATOM 742 O O . ASN A 1 94 ? -25.200 0.130 23.399 1.00 96.88 94 ASN A O 1
ATOM 746 N N . ILE A 1 95 ? -23.839 -1.654 23.323 1.00 97.75 95 ILE A N 1
ATOM 747 C CA . ILE A 1 95 ? -24.656 -2.535 24.163 1.00 97.75 95 ILE A CA 1
ATOM 748 C C . ILE A 1 95 ? -23.804 -2.937 25.360 1.00 97.75 95 ILE A C 1
ATOM 750 O O . ILE A 1 95 ? -22.744 -3.541 25.200 1.00 97.75 95 ILE A O 1
ATOM 754 N N . ILE A 1 96 ? -24.271 -2.600 26.557 1.00 98.00 96 ILE A N 1
ATOM 755 C CA . ILE A 1 96 ? -23.631 -2.974 27.813 1.00 98.00 96 ILE A CA 1
ATOM 756 C C . ILE A 1 96 ? -24.133 -4.360 28.204 1.00 98.00 96 ILE A C 1
ATOM 758 O O . ILE A 1 96 ? -25.340 -4.592 28.307 1.00 98.00 96 ILE A O 1
ATOM 762 N N . GLN A 1 97 ? -23.206 -5.283 28.453 1.00 96.62 97 GLN A N 1
ATOM 763 C CA . GLN A 1 97 ? -23.566 -6.637 28.857 1.00 96.62 97 GLN A CA 1
ATOM 764 C C . GLN A 1 97 ? -24.276 -6.624 30.224 1.00 96.62 97 GLN A C 1
ATOM 766 O O . GLN A 1 97 ? -23.819 -5.931 31.141 1.00 96.62 97 GLN A O 1
ATOM 771 N N . PRO A 1 98 ? -25.341 -7.427 30.428 1.00 94.25 98 PRO A N 1
ATOM 772 C CA . PRO A 1 98 ? -26.070 -7.466 31.702 1.00 94.25 98 PRO A CA 1
ATOM 773 C C . PRO A 1 98 ? -25.174 -7.752 32.915 1.00 94.25 98 PRO A C 1
ATOM 775 O O . PRO A 1 98 ? -25.388 -7.227 34.006 1.00 94.25 98 PRO A O 1
ATOM 778 N N . GLN A 1 99 ? -24.128 -8.555 32.706 1.00 95.81 99 GLN A N 1
ATOM 779 C CA . GLN A 1 99 ? -23.137 -8.891 33.726 1.00 95.81 99 GLN A CA 1
ATOM 780 C C . GLN A 1 99 ? -22.355 -7.651 34.182 1.00 95.81 99 GLN A C 1
ATOM 782 O O . GLN A 1 99 ? -22.132 -7.476 35.378 1.00 95.81 99 GLN A O 1
ATOM 787 N N . SER A 1 100 ? -21.982 -6.767 33.255 1.00 96.38 100 SER A N 1
ATOM 788 C CA . SER A 1 100 ? -21.261 -5.525 33.552 1.00 96.38 100 SER A CA 1
ATOM 789 C C . SER A 1 100 ? -22.153 -4.533 34.304 1.00 96.38 100 SER A C 1
ATOM 791 O O . SER A 1 100 ? -21.702 -3.928 35.273 1.00 96.38 100 SER A O 1
ATOM 793 N N . ILE A 1 101 ? -23.449 -4.464 33.972 1.00 96.19 101 ILE A N 1
ATOM 794 C CA . ILE A 1 101 ? -24.429 -3.679 34.745 1.00 96.19 101 ILE A CA 1
ATOM 795 C C . ILE A 1 101 ? -24.536 -4.185 36.186 1.00 96.19 101 ILE A C 1
ATOM 797 O O . ILE A 1 101 ? -24.485 -3.388 37.117 1.00 96.19 101 ILE A O 1
ATOM 801 N N . SER A 1 102 ? -24.613 -5.505 36.385 1.00 94.38 102 SER A N 1
ATOM 802 C CA . SER A 1 102 ? -24.756 -6.093 37.726 1.00 94.38 102 SER A CA 1
ATOM 803 C C . SER A 1 102 ? -23.569 -5.836 38.664 1.00 94.38 102 SER A C 1
ATOM 805 O O . SER A 1 102 ? -23.719 -5.946 39.879 1.00 94.38 102 SER A O 1
ATOM 807 N N . LYS A 1 103 ? -22.400 -5.475 38.117 1.00 96.12 103 LYS A N 1
ATOM 808 C CA . LYS A 1 103 ? -21.202 -5.120 38.892 1.00 96.12 103 LYS A CA 1
ATOM 809 C C . LYS A 1 103 ? -21.219 -3.673 39.394 1.00 96.12 103 LYS A C 1
ATOM 811 O O . LYS A 1 103 ? -20.447 -3.365 40.294 1.00 96.12 103 LYS A O 1
ATOM 816 N N . SER A 1 104 ? -22.053 -2.799 38.820 1.00 97.94 104 SER A N 1
ATOM 817 C CA . SER A 1 104 ? -22.108 -1.376 39.171 1.00 97.94 104 SER A CA 1
ATOM 818 C C . SER A 1 104 ? -23.428 -1.015 39.848 1.00 97.94 104 SER A C 1
ATOM 820 O O . SER A 1 104 ? -24.511 -1.046 39.248 1.00 97.94 104 SER A O 1
ATOM 822 N N . SER A 1 105 ? -23.323 -0.599 41.107 1.00 97.81 105 SER A N 1
ATOM 823 C CA . SER A 1 105 ? -24.439 -0.067 41.882 1.00 97.81 105 SER A CA 1
ATOM 824 C C . SER A 1 105 ? -24.908 1.270 41.308 1.00 97.81 105 SER A C 1
ATOM 826 O O . SER A 1 105 ? -26.112 1.530 41.282 1.00 97.81 105 SER A O 1
ATOM 828 N N . LEU A 1 106 ? -23.992 2.101 40.795 1.00 98.19 106 LEU A N 1
ATOM 829 C CA . LEU A 1 106 ? -24.307 3.366 40.131 1.00 98.19 106 LEU A CA 1
ATOM 830 C C . LEU A 1 106 ? -25.192 3.144 38.901 1.00 98.19 106 LEU A C 1
ATOM 832 O O . LEU A 1 106 ? -26.284 3.708 38.826 1.00 98.19 106 LEU A O 1
ATOM 836 N N . LEU A 1 107 ? -24.757 2.298 37.961 1.00 98.00 107 LEU A N 1
ATOM 837 C CA . LEU A 1 107 ? -25.507 2.021 36.732 1.00 98.00 107 LEU A CA 1
ATOM 838 C C . LEU A 1 107 ? -26.862 1.368 37.039 1.00 98.00 107 LEU A C 1
ATOM 840 O O . LEU A 1 107 ? -27.890 1.780 36.500 1.00 98.00 107 LEU A O 1
ATOM 844 N N . THR A 1 108 ? -26.894 0.414 37.971 1.00 97.38 108 THR A N 1
ATOM 845 C CA . THR A 1 108 ? -28.147 -0.210 38.422 1.00 97.38 108 THR A CA 1
ATOM 846 C C . THR A 1 108 ? -29.117 0.823 39.009 1.00 97.38 108 THR A C 1
ATOM 848 O O . THR A 1 108 ? -30.307 0.811 38.686 1.00 97.38 108 THR A O 1
ATOM 851 N N . THR A 1 109 ? -28.619 1.758 39.825 1.00 97.00 109 THR A N 1
ATOM 852 C CA . THR A 1 109 ? -29.438 2.817 40.437 1.00 97.00 109 THR A CA 1
ATOM 853 C C . THR A 1 109 ? -29.995 3.781 39.388 1.00 97.00 109 THR A C 1
ATOM 855 O O . THR A 1 109 ? -31.174 4.132 39.453 1.00 97.00 109 THR A O 1
ATOM 858 N N . LEU A 1 110 ? -29.187 4.179 38.399 1.00 97.19 110 LEU A N 1
ATOM 859 C CA . LEU A 1 110 ? -29.628 5.049 37.302 1.00 97.19 110 LEU A CA 1
ATOM 860 C C . LEU A 1 110 ? -30.786 4.417 36.513 1.00 97.19 110 LEU A C 1
ATOM 862 O O . LEU A 1 110 ? -31.794 5.081 36.267 1.00 97.19 110 LEU A O 1
ATOM 866 N N . LEU A 1 111 ? -30.706 3.117 36.203 1.00 96.31 111 LEU A N 1
ATOM 867 C CA . LEU A 1 111 ? -31.791 2.390 35.527 1.00 96.31 111 LEU A CA 1
ATOM 868 C C . LEU A 1 111 ? -33.072 2.348 36.365 1.00 96.31 111 LEU A C 1
ATOM 870 O O . LEU A 1 111 ? -34.155 2.638 35.855 1.00 96.31 111 LEU A O 1
ATOM 874 N N . GLN A 1 112 ? -32.960 2.029 37.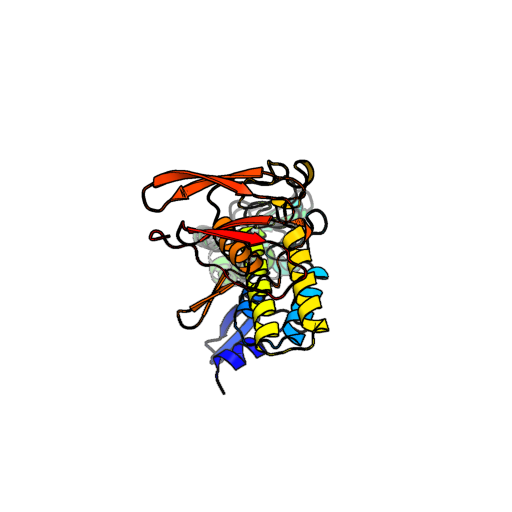658 1.00 95.75 112 GLN A N 1
ATOM 875 C CA . GLN A 1 112 ? -34.110 1.967 38.568 1.00 95.75 112 GLN A CA 1
ATOM 876 C C . GLN A 1 112 ? -34.816 3.321 38.699 1.00 95.75 112 GLN A C 1
ATOM 878 O O . GLN A 1 112 ? -36.047 3.381 38.708 1.00 95.75 112 GLN A O 1
ATOM 883 N N . LYS A 1 113 ? -34.042 4.411 38.763 1.00 96.38 113 LYS A N 1
ATOM 884 C CA . LYS A 1 113 ? -34.562 5.782 38.842 1.00 96.38 113 LYS A CA 1
ATOM 885 C C . LYS A 1 113 ? -35.002 6.354 37.491 1.00 96.38 113 LYS A C 1
ATOM 887 O O . LYS A 1 113 ? -35.547 7.455 37.468 1.00 96.38 113 LYS A O 1
ATOM 892 N N . LYS A 1 114 ? -34.813 5.621 36.384 1.00 95.69 114 LYS A N 1
ATOM 893 C CA . LYS A 1 114 ? -35.018 6.113 35.007 1.00 95.69 114 LYS A CA 1
ATOM 894 C C . LYS A 1 114 ? -34.254 7.418 34.748 1.00 95.69 114 LYS A C 1
ATOM 896 O O . LYS A 1 114 ? -34.756 8.327 34.088 1.00 95.69 114 LYS A O 1
ATOM 901 N N . ASP A 1 115 ? -33.051 7.512 35.306 1.00 96.25 115 ASP A N 1
ATOM 902 C CA . ASP A 1 115 ? -32.146 8.633 35.108 1.00 96.25 115 ASP A CA 1
ATOM 903 C C . ASP A 1 115 ? -31.262 8.350 33.895 1.00 96.25 115 ASP A C 1
ATOM 905 O O . ASP A 1 115 ? -30.381 7.491 33.911 1.00 96.25 115 ASP A O 1
ATOM 909 N N . PHE A 1 116 ? -31.515 9.090 32.822 1.00 95.62 116 PHE A N 1
ATOM 910 C CA . PHE A 1 116 ? -30.851 8.883 31.545 1.00 95.62 116 PHE A CA 1
ATOM 911 C C . PHE A 1 116 ? -29.515 9.626 31.446 1.00 95.62 116 PHE A C 1
ATOM 913 O O . PHE A 1 116 ? -29.031 9.837 30.346 1.00 95.62 116 PHE A O 1
ATOM 920 N N . THR A 1 117 ? -28.888 10.072 32.535 1.00 95.38 117 THR A N 1
ATOM 921 C CA . THR A 1 117 ? -27.653 10.877 32.439 1.00 95.38 117 THR A CA 1
ATOM 922 C C . THR A 1 117 ? -26.451 10.100 31.879 1.00 95.38 117 THR A C 1
ATOM 924 O O . THR A 1 117 ? -25.563 10.702 31.279 1.00 95.38 117 THR A O 1
ATOM 927 N N . ILE A 1 118 ? -26.391 8.773 32.042 1.00 97.94 118 ILE A N 1
ATOM 928 C CA . ILE A 1 118 ? -25.245 7.956 31.581 1.00 97.94 118 ILE A CA 1
ATOM 929 C C . ILE A 1 118 ? -25.685 6.792 30.694 1.00 97.94 118 ILE A C 1
ATOM 931 O O . ILE A 1 118 ? -25.080 6.551 29.649 1.00 97.94 118 ILE A O 1
ATOM 935 N N . ILE A 1 119 ? -26.753 6.093 31.070 1.00 98.19 119 ILE A N 1
ATOM 936 C CA . ILE A 1 119 ? -27.250 4.924 30.344 1.00 98.19 119 ILE A CA 1
ATOM 937 C C . ILE A 1 119 ? -28.762 4.987 30.155 1.00 98.19 119 ILE A C 1
ATOM 939 O O . ILE A 1 119 ? -29.460 5.706 30.865 1.00 98.19 119 ILE A O 1
ATOM 943 N N . GLU A 1 120 ? -29.266 4.223 29.197 1.00 96.75 120 GLU A N 1
ATOM 944 C CA . GLU A 1 120 ? -30.695 4.015 28.980 1.00 96.75 120 GLU A CA 1
ATOM 945 C C . GLU A 1 120 ? -30.971 2.569 28.556 1.00 96.75 120 GLU A C 1
ATOM 947 O O . GLU A 1 120 ? -30.086 1.885 28.043 1.00 96.75 120 GLU A O 1
ATOM 952 N N . GLN A 1 121 ? -32.199 2.104 28.789 1.00 96.25 121 GLN A N 1
ATOM 953 C CA . GLN A 1 121 ? -32.704 0.854 28.228 1.00 96.25 121 GLN A CA 1
ATOM 954 C C . GLN A 1 121 ? -33.525 1.189 26.978 1.00 96.25 121 GLN A C 1
ATOM 956 O O . GLN A 1 121 ? -34.447 2.004 27.054 1.00 96.25 121 GLN A O 1
ATOM 961 N N . ASP A 1 122 ? -33.177 0.592 25.840 1.00 94.06 122 ASP A N 1
ATOM 962 C CA . ASP A 1 122 ? -33.865 0.817 24.570 1.00 94.06 122 ASP A CA 1
ATOM 963 C C . ASP A 1 122 ? -35.178 0.016 24.453 1.00 94.06 122 ASP A C 1
ATOM 965 O O . ASP A 1 122 ? -35.585 -0.712 25.364 1.00 94.06 122 ASP A O 1
ATOM 969 N N . ALA A 1 123 ? -35.870 0.173 23.319 1.00 93.44 123 ALA A N 1
ATOM 970 C CA . ALA A 1 123 ? -37.145 -0.496 23.054 1.00 93.44 123 ALA A CA 1
ATOM 971 C C . ALA A 1 123 ? -37.034 -2.033 22.972 1.00 93.44 123 ALA A C 1
ATOM 973 O O . ALA A 1 123 ? -38.026 -2.718 23.220 1.00 93.44 123 ALA A O 1
ATOM 974 N N . ASP A 1 124 ? -35.840 -2.561 22.690 1.00 94.12 124 ASP A N 1
ATOM 975 C CA . ASP A 1 124 ? -35.533 -3.994 22.611 1.00 94.12 124 ASP A CA 1
ATOM 976 C C . ASP A 1 124 ? -34.933 -4.527 23.926 1.00 94.12 124 ASP A C 1
ATOM 978 O O . ASP A 1 124 ? -34.361 -5.619 23.977 1.00 94.12 124 ASP A O 1
ATOM 982 N N . ALA A 1 125 ? -35.068 -3.751 25.006 1.00 94.81 125 ALA A N 1
ATOM 983 C CA . ALA A 1 125 ? -34.549 -4.034 26.336 1.00 94.81 125 ALA A CA 1
ATOM 984 C C . ALA A 1 125 ? -33.015 -4.153 26.439 1.00 94.81 125 ALA A C 1
ATOM 986 O O . ALA A 1 125 ? -32.515 -4.651 27.450 1.00 94.81 125 ALA A O 1
ATOM 987 N N . GLN A 1 126 ? -32.263 -3.657 25.454 1.00 97.19 126 GLN A N 1
ATOM 988 C CA . GLN A 1 126 ? -30.808 -3.542 25.547 1.00 97.19 126 GLN A CA 1
ATOM 989 C C . GLN A 1 126 ? -30.429 -2.307 26.357 1.00 97.19 126 GLN A C 1
ATOM 991 O O . GLN A 1 126 ? -31.074 -1.265 26.265 1.00 97.19 126 GLN A O 1
ATOM 996 N N . ILE A 1 127 ? -29.354 -2.407 27.135 1.00 98.06 127 ILE A N 1
ATOM 997 C CA . ILE A 1 127 ? -28.845 -1.290 27.934 1.00 98.06 127 ILE A CA 1
ATOM 998 C C . ILE A 1 127 ? -27.683 -0.650 27.181 1.00 98.06 127 ILE A C 1
ATOM 1000 O O . ILE A 1 127 ? -26.771 -1.346 26.739 1.00 98.06 127 ILE A O 1
ATOM 1004 N N . ARG A 1 128 ? -27.712 0.672 27.024 1.00 98.19 128 ARG A N 1
ATOM 1005 C CA . ARG A 1 128 ? -26.763 1.429 26.200 1.00 98.19 128 ARG A CA 1
ATOM 1006 C C . ARG A 1 128 ? -26.243 2.645 26.944 1.00 98.19 128 ARG A C 1
ATOM 1008 O O . ARG A 1 128 ? -26.975 3.235 27.735 1.00 98.19 128 ARG A O 1
ATOM 1015 N N . PHE A 1 129 ? -25.019 3.074 26.647 1.00 98.44 129 PHE A N 1
ATOM 1016 C CA . PHE A 1 129 ? -24.586 4.423 27.009 1.00 98.44 129 PHE A CA 1
ATOM 1017 C C . PHE A 1 129 ? -25.361 5.465 26.198 1.00 98.44 129 PHE A C 1
ATOM 1019 O O . PHE A 1 129 ? -25.764 5.206 25.062 1.00 98.44 129 PHE A O 1
ATOM 1026 N N . ARG A 1 130 ? -25.564 6.665 26.749 1.00 97.25 130 ARG A N 1
ATOM 1027 C CA . ARG A 1 130 ? -26.226 7.741 25.997 1.00 97.25 130 ARG A CA 1
ATOM 1028 C C . ARG A 1 130 ? -25.423 8.138 24.746 1.00 97.25 130 ARG A C 1
ATOM 1030 O O . ARG A 1 130 ? -24.193 8.146 24.776 1.00 97.25 130 ARG A O 1
ATOM 1037 N N . PRO A 1 131 ? -26.095 8.547 23.654 1.00 94.56 131 PRO A N 1
ATOM 1038 C CA . PRO A 1 131 ? -25.458 8.715 22.345 1.00 94.56 131 PRO A CA 1
ATOM 1039 C C . PRO A 1 131 ? -24.512 9.922 22.211 1.00 94.56 131 PRO A C 1
ATOM 1041 O O . PRO A 1 131 ? -23.837 10.041 21.194 1.00 94.56 131 PRO A O 1
ATOM 1044 N N . TYR A 1 132 ? -24.451 10.833 23.188 1.00 94.00 132 TYR A N 1
ATOM 1045 C CA . TYR A 1 132 ? -23.559 12.002 23.127 1.00 94.00 132 TYR A CA 1
ATOM 1046 C C . TYR A 1 132 ? -22.126 11.718 23.598 1.00 94.00 132 TYR A C 1
ATOM 1048 O O . TYR A 1 132 ? -21.267 12.591 23.467 1.00 94.00 132 TYR A O 1
ATOM 1056 N N . PHE A 1 133 ? -21.842 10.523 24.124 1.00 97.25 133 PHE A N 1
ATOM 1057 C CA . PHE A 1 133 ? -20.484 10.134 24.493 1.00 97.25 133 PHE A CA 1
ATOM 1058 C C . PHE A 1 133 ? -19.690 9.703 23.265 1.00 97.25 133 PHE A C 1
ATOM 1060 O O . PHE A 1 133 ? -19.985 8.680 22.650 1.00 97.25 133 PHE A O 1
ATOM 1067 N N . ARG A 1 134 ? -18.651 10.467 22.919 1.00 94.75 134 ARG A N 1
ATOM 1068 C CA . ARG A 1 134 ? -17.719 10.104 21.840 1.00 94.75 134 ARG A CA 1
ATOM 1069 C C . ARG A 1 134 ? -16.531 9.312 22.367 1.00 94.75 134 ARG A C 1
ATOM 1071 O O . ARG A 1 134 ? -15.929 8.552 21.622 1.00 94.75 134 ARG A O 1
ATOM 1078 N N . ASN A 1 135 ? -16.152 9.533 23.624 1.00 95.62 135 ASN A N 1
ATOM 1079 C CA . ASN A 1 135 ? -15.016 8.889 24.275 1.00 95.62 135 ASN A CA 1
ATOM 1080 C C . ASN A 1 135 ? -15.134 8.983 25.808 1.00 95.62 135 ASN A C 1
ATOM 1082 O O . ASN A 1 135 ? -16.077 9.570 26.344 1.00 95.62 135 ASN A O 1
ATOM 1086 N N . ALA A 1 136 ? -14.141 8.430 26.507 1.00 96.62 136 ALA A N 1
ATOM 1087 C CA . ALA A 1 136 ? -14.088 8.413 27.964 1.00 96.62 136 ALA A CA 1
ATOM 1088 C C . ALA A 1 136 ? -14.080 9.816 28.603 1.00 96.62 136 ALA A C 1
ATOM 1090 O O . ALA A 1 136 ? -14.580 9.960 29.713 1.00 96.62 136 ALA A O 1
ATOM 1091 N N . PHE A 1 137 ? -13.579 10.859 27.928 1.00 97.25 137 PHE A N 1
ATOM 1092 C CA . PHE A 1 137 ? -13.583 12.221 28.480 1.00 97.25 137 PHE A CA 1
ATOM 1093 C C . PHE A 1 137 ? -15.001 12.787 28.592 1.00 97.25 137 PHE A C 1
ATOM 1095 O O . PHE A 1 137 ? -15.333 13.413 29.598 1.00 97.25 137 PHE A O 1
ATOM 1102 N N . ASP A 1 138 ? -15.854 12.531 27.594 1.00 97.88 138 ASP A N 1
ATOM 1103 C CA . ASP A 1 138 ? -17.261 12.941 27.654 1.00 97.88 138 ASP A CA 1
ATOM 1104 C C . ASP A 1 138 ? -17.980 12.218 28.817 1.00 97.88 138 ASP A C 1
ATOM 1106 O O . ASP A 1 138 ? -18.750 12.835 29.557 1.00 97.88 138 ASP A O 1
ATOM 1110 N N . LEU A 1 139 ? -17.682 10.928 29.028 1.00 98.19 139 LEU A N 1
ATOM 1111 C CA . LEU A 1 139 ? -18.222 10.143 30.146 1.00 98.19 139 LEU A CA 1
ATOM 1112 C C . LEU A 1 139 ? -17.716 10.647 31.507 1.00 98.19 139 LEU A C 1
ATOM 1114 O O . LEU A 1 139 ? -18.512 10.830 32.427 1.00 98.19 139 LEU A O 1
ATOM 1118 N N . GLN A 1 140 ? -16.418 10.929 31.635 1.00 98.06 140 GLN A N 1
ATOM 1119 C CA . GLN A 1 140 ? -15.829 11.516 32.845 1.00 98.06 140 GLN A CA 1
ATOM 1120 C C . GLN A 1 140 ? -16.486 12.852 33.197 1.00 98.06 140 GLN A C 1
ATOM 1122 O O . GLN A 1 140 ? -16.809 13.093 34.360 1.00 98.06 140 GLN A O 1
ATOM 1127 N N . ALA A 1 141 ? -16.734 13.707 32.200 1.00 97.62 141 ALA A N 1
ATOM 1128 C CA . ALA A 1 141 ? -17.414 14.978 32.409 1.00 97.62 141 ALA A CA 1
ATOM 1129 C C . ALA A 1 141 ? -18.847 14.783 32.935 1.00 97.62 141 ALA A C 1
ATOM 1131 O O . ALA A 1 141 ? -19.257 15.480 33.865 1.00 97.62 141 ALA A O 1
ATOM 1132 N N . ALA A 1 142 ? -19.593 13.813 32.395 1.00 97.50 142 ALA A N 1
ATOM 1133 C CA . ALA A 1 142 ? -20.939 13.500 32.872 1.00 97.50 142 ALA A CA 1
ATOM 1134 C C . ALA A 1 142 ? -20.941 12.899 34.287 1.00 97.50 142 ALA A C 1
ATOM 1136 O O . ALA A 1 142 ? -21.752 13.310 35.116 1.00 97.50 142 ALA A O 1
ATOM 1137 N N . LEU A 1 143 ? -20.001 12.003 34.610 1.00 97.88 143 LEU A N 1
ATOM 1138 C CA . LEU A 1 143 ? -19.829 11.474 35.970 1.00 97.88 143 LEU A CA 1
ATOM 1139 C C . LEU A 1 143 ? -19.493 12.594 36.967 1.00 97.88 143 LEU A C 1
ATOM 1141 O O . LEU A 1 143 ? -20.088 12.668 38.043 1.00 97.88 143 LEU A O 1
ATOM 1145 N N . HIS A 1 144 ? -18.616 13.527 36.589 1.00 96.56 144 HIS A N 1
ATOM 1146 C CA . HIS A 1 144 ? -18.284 14.687 37.416 1.00 96.56 144 HIS A CA 1
ATOM 1147 C C . HIS A 1 144 ? -19.499 15.595 37.668 1.00 96.56 144 HIS A C 1
ATOM 1149 O O . HIS A 1 144 ? -19.688 16.082 38.781 1.00 96.56 144 HIS A O 1
ATOM 1155 N N . GLN A 1 145 ? -20.358 15.805 36.666 1.00 95.69 145 GLN A N 1
ATOM 1156 C CA . GLN A 1 145 ? -21.614 16.538 36.860 1.00 95.69 145 GLN A CA 1
ATOM 1157 C C . GLN A 1 145 ? -22.581 15.777 37.775 1.00 95.69 145 GLN A C 1
ATOM 1159 O O . GLN A 1 145 ? -23.176 16.382 38.668 1.00 95.69 145 GLN A O 1
ATOM 1164 N N . LEU A 1 146 ? -22.696 14.458 37.599 1.00 95.69 146 LEU A N 1
ATOM 1165 C CA . LEU A 1 146 ? -23.572 13.593 38.387 1.00 95.69 146 LEU A CA 1
ATOM 1166 C C . LEU A 1 146 ? -23.190 13.581 39.875 1.00 95.69 146 LEU A C 1
ATOM 1168 O O . LEU A 1 146 ? -24.064 13.530 40.737 1.00 95.69 146 LEU A O 1
ATOM 1172 N N . LYS A 1 147 ? -21.896 13.729 40.184 1.00 94.50 147 LYS A N 1
ATOM 1173 C CA . LYS A 1 147 ? -21.363 13.848 41.550 1.00 94.50 147 LYS A CA 1
ATOM 1174 C C . LYS A 1 147 ? -21.946 15.029 42.348 1.00 94.50 147 LYS A C 1
ATOM 1176 O O . LYS A 1 147 ? -21.948 15.009 43.584 1.00 94.50 147 LYS A O 1
ATOM 1181 N N . ASN A 1 148 ? -22.457 16.059 41.667 1.00 93.88 148 ASN A N 1
ATOM 1182 C CA . ASN A 1 148 ? -23.108 17.193 42.327 1.00 93.88 148 ASN A CA 1
ATOM 1183 C C . ASN A 1 148 ? -24.467 16.816 42.932 1.00 93.88 148 ASN A C 1
ATOM 1185 O O . ASN A 1 148 ? -24.896 17.463 43.887 1.00 93.88 148 ASN A O 1
ATOM 1189 N N . ASN A 1 149 ? -25.111 15.762 42.429 1.00 93.75 149 ASN A N 1
ATOM 1190 C CA . ASN A 1 149 ? -26.344 15.226 42.989 1.00 93.75 149 ASN A CA 1
ATOM 1191 C C . ASN A 1 149 ? -26.032 14.348 44.214 1.00 93.75 149 ASN A C 1
ATOM 1193 O O . ASN A 1 149 ? -25.274 13.380 44.123 1.00 93.75 149 ASN A O 1
ATOM 1197 N N . GLU A 1 150 ? -26.623 14.681 45.363 1.00 92.12 150 GLU A N 1
ATOM 1198 C CA . GLU A 1 150 ? -26.394 13.969 46.628 1.00 92.12 150 GLU A CA 1
ATOM 1199 C C . GLU A 1 150 ? -26.777 12.487 46.555 1.00 92.12 150 GLU A C 1
ATOM 1201 O O . GLU A 1 150 ? -26.090 11.658 47.150 1.00 92.12 150 GLU A O 1
ATOM 1206 N N . ASP A 1 151 ? -27.784 12.144 45.747 1.00 91.19 151 ASP A N 1
ATOM 1207 C CA . ASP A 1 151 ? -28.239 10.766 45.544 1.00 91.19 151 ASP A CA 1
ATOM 1208 C C . ASP A 1 151 ? -27.187 9.868 44.876 1.00 91.19 151 ASP A C 1
ATOM 1210 O O . ASP A 1 151 ? -27.258 8.644 44.995 1.00 91.19 151 ASP A O 1
ATOM 1214 N N . TYR A 1 152 ? -26.236 10.459 44.146 1.00 96.12 152 TYR A N 1
ATOM 1215 C CA . TYR A 1 152 ? -25.261 9.727 43.333 1.00 96.12 152 TYR A CA 1
ATOM 1216 C C . TYR A 1 152 ? -23.811 9.976 43.743 1.00 96.12 152 TYR A C 1
ATOM 1218 O O . TYR A 1 152 ? -22.944 9.195 43.359 1.00 96.12 152 TYR A O 1
ATOM 1226 N N . ARG A 1 153 ? -23.526 11.021 44.532 1.00 96.50 153 ARG A N 1
ATOM 1227 C CA . ARG A 1 153 ? -22.163 11.447 44.896 1.00 96.50 153 ARG A CA 1
ATOM 1228 C C . ARG A 1 153 ? -21.276 10.296 45.370 1.00 96.50 153 ARG A C 1
ATOM 1230 O O . ARG A 1 153 ? -20.216 10.078 44.792 1.00 96.50 153 ARG A O 1
ATOM 1237 N N . ASN A 1 154 ? -21.736 9.542 46.368 1.00 97.12 154 ASN A N 1
ATOM 1238 C CA . ASN A 1 154 ? -20.967 8.433 46.941 1.00 97.12 154 ASN A CA 1
ATOM 1239 C C . ASN A 1 154 ? -20.752 7.298 45.928 1.00 97.12 154 ASN A C 1
ATOM 1241 O O . ASN A 1 154 ? -19.675 6.713 45.884 1.00 97.12 154 ASN A O 1
ATOM 1245 N N . LEU A 1 155 ? -21.760 7.006 45.099 1.00 97.50 155 LEU A N 1
ATOM 1246 C CA . LEU A 1 155 ? -21.683 5.960 44.076 1.00 97.50 155 LEU A CA 1
ATOM 1247 C C . LEU A 1 155 ? -20.684 6.334 42.976 1.00 97.50 155 LEU A C 1
ATOM 1249 O O . LEU A 1 155 ? -19.878 5.503 42.574 1.00 97.50 155 LEU A O 1
ATOM 1253 N N . VAL A 1 156 ? -20.686 7.593 42.531 1.00 97.44 156 VAL A N 1
ATOM 1254 C CA . VAL A 1 156 ? -19.707 8.095 41.556 1.00 97.44 156 VAL A CA 1
ATOM 1255 C C . VAL A 1 156 ? -18.292 8.030 42.126 1.00 97.44 156 VAL A C 1
ATOM 1257 O O . VAL A 1 156 ? -17.395 7.542 41.450 1.00 97.44 156 VAL A O 1
ATOM 1260 N N . GLU A 1 157 ? -18.078 8.479 43.365 1.00 96.88 157 GLU A N 1
ATOM 1261 C CA . GLU A 1 157 ? -16.750 8.438 43.997 1.00 96.88 157 GLU A CA 1
ATOM 1262 C C . GLU A 1 157 ? -16.189 7.019 44.138 1.00 96.88 157 GLU A C 1
ATOM 1264 O O . GLU A 1 157 ? -14.977 6.839 44.050 1.00 96.88 157 GLU A O 1
ATOM 1269 N N . GLN A 1 158 ? -17.053 6.024 44.344 1.00 97.56 158 GLN A N 1
ATOM 1270 C CA . GLN A 1 158 ? -16.653 4.625 44.499 1.00 97.56 158 GLN A CA 1
ATOM 1271 C C . GLN A 1 158 ? -16.477 3.895 43.164 1.00 97.56 158 GLN A C 1
ATOM 1273 O O . GLN A 1 158 ? -15.596 3.046 43.053 1.00 97.56 158 GLN A O 1
ATOM 1278 N N . GLU A 1 159 ? -17.309 4.194 42.162 1.00 98.19 159 GLU A N 1
ATOM 1279 C CA . GLU A 1 159 ? -17.428 3.369 40.953 1.00 98.19 159 GLU A CA 1
ATOM 1280 C C . GLU A 1 159 ? -16.989 4.066 39.657 1.00 98.19 159 GLU A C 1
ATOM 1282 O O . GLU A 1 159 ? -17.107 3.469 38.590 1.00 98.19 159 GLU A O 1
ATOM 1287 N N . GLN A 1 160 ? -16.464 5.297 39.701 1.00 97.69 160 GLN A N 1
ATOM 1288 C CA . GLN A 1 160 ? -16.043 6.020 38.491 1.00 97.69 160 GLN A CA 1
ATOM 1289 C C . GLN A 1 160 ? -15.118 5.183 37.591 1.00 97.69 160 GLN A C 1
ATOM 1291 O O . GLN A 1 160 ? -15.389 5.053 36.398 1.00 97.69 160 GLN A O 1
ATOM 1296 N N . ASP A 1 161 ? -14.056 4.599 38.151 1.00 96.81 161 ASP A N 1
ATOM 1297 C CA . ASP A 1 161 ? -13.087 3.815 37.374 1.00 96.81 161 ASP A CA 1
ATOM 1298 C C . ASP A 1 161 ? -13.715 2.538 36.799 1.00 96.81 161 ASP A C 1
ATOM 1300 O O . ASP A 1 161 ? -13.447 2.186 35.652 1.00 96.81 161 ASP A O 1
ATOM 1304 N N . LEU A 1 162 ? -14.623 1.899 37.546 1.00 98.00 162 LEU A N 1
ATOM 1305 C CA . LEU A 1 162 ? -15.377 0.737 37.074 1.00 98.00 162 LEU A CA 1
ATOM 1306 C C . LEU A 1 162 ? -16.283 1.103 35.891 1.00 98.00 162 LEU A C 1
ATOM 1308 O O . LEU A 1 162 ? -16.333 0.378 34.903 1.00 98.00 162 LEU A O 1
ATOM 1312 N N . VAL A 1 163 ? -16.993 2.233 35.953 1.00 98.19 163 VAL A N 1
ATOM 1313 C CA . VAL A 1 163 ? -17.860 2.674 34.848 1.00 98.19 163 VAL A CA 1
ATOM 1314 C C . VAL A 1 163 ? -17.039 3.025 33.605 1.00 98.19 163 VAL A C 1
ATOM 1316 O O . VAL A 1 163 ? -17.468 2.725 32.490 1.00 98.19 163 VAL A O 1
ATOM 1319 N N . LEU A 1 164 ? -15.847 3.605 33.776 1.00 98.06 164 LEU A N 1
ATOM 1320 C CA . LEU A 1 164 ? -14.914 3.839 32.671 1.00 98.06 164 LEU A CA 1
ATOM 1321 C C . LEU A 1 164 ? -14.392 2.529 32.071 1.00 98.06 164 LEU A C 1
ATOM 1323 O O . LEU A 1 164 ? -14.274 2.433 30.852 1.00 98.06 164 LEU A O 1
ATOM 1327 N N . GLU A 1 165 ? -14.129 1.515 32.895 1.00 96.94 165 GLU A N 1
ATOM 1328 C CA . GLU A 1 165 ? -13.741 0.182 32.429 1.00 96.94 165 GLU A CA 1
ATOM 1329 C C . GLU A 1 165 ? -14.871 -0.499 31.642 1.00 96.94 165 GLU A C 1
ATOM 1331 O O . GLU A 1 165 ? -14.618 -1.043 30.572 1.00 96.94 165 GLU A O 1
ATOM 1336 N N . ILE A 1 166 ? -16.125 -0.397 32.099 1.00 98.06 166 ILE A N 1
ATOM 1337 C CA . ILE A 1 166 ? -17.298 -0.911 31.368 1.00 98.06 166 ILE A CA 1
ATOM 1338 C C . ILE A 1 166 ? -17.483 -0.170 30.035 1.00 98.06 166 ILE A C 1
ATOM 1340 O O . ILE A 1 166 ? -17.806 -0.783 29.020 1.00 98.06 166 ILE A O 1
ATOM 1344 N N . PHE A 1 167 ? -17.275 1.149 30.007 1.00 98.00 167 PHE A N 1
ATOM 1345 C CA . PHE A 1 167 ? -17.307 1.918 28.760 1.00 98.00 167 PHE A CA 1
ATOM 1346 C C . PHE A 1 167 ? -16.229 1.440 27.786 1.00 98.00 167 PHE A C 1
ATOM 1348 O O . PHE A 1 167 ? -16.491 1.249 26.600 1.00 98.00 167 PHE A O 1
ATOM 1355 N N . GLU A 1 168 ? -15.028 1.185 28.291 1.00 96.00 168 GLU A N 1
ATOM 1356 C CA . GLU A 1 168 ? -13.928 0.660 27.495 1.00 96.00 168 GLU A CA 1
ATOM 1357 C C . GLU A 1 168 ? -14.166 -0.783 27.020 1.00 96.00 168 GLU A C 1
ATOM 1359 O O . GLU A 1 168 ? -13.816 -1.098 25.890 1.00 96.00 168 GLU A O 1
ATOM 1364 N N . GLU A 1 169 ? -14.824 -1.636 27.810 1.00 95.12 169 GLU A N 1
ATOM 1365 C CA . GLU A 1 169 ? -15.259 -2.980 27.391 1.00 95.12 169 GLU A CA 1
ATOM 1366 C C . GLU A 1 169 ? -16.211 -2.920 26.183 1.00 95.12 169 GLU A C 1
ATOM 1368 O O . GLU A 1 169 ? -16.133 -3.753 25.282 1.00 95.12 169 GLU A O 1
ATOM 1373 N N . VAL A 1 170 ? -17.098 -1.921 26.143 1.00 96.12 170 VAL A N 1
ATOM 1374 C CA . VAL A 1 170 ? -18.095 -1.762 25.072 1.00 96.12 170 VAL A CA 1
ATOM 1375 C C . VAL A 1 170 ? -17.496 -1.192 23.786 1.00 96.12 170 VAL A C 1
ATOM 1377 O O . VAL A 1 170 ? -17.918 -1.579 22.694 1.00 96.12 170 VAL A O 1
ATOM 1380 N N . PHE A 1 171 ? -16.564 -0.243 23.894 1.00 94.31 171 PHE A N 1
ATOM 1381 C CA . PHE A 1 171 ? -16.062 0.510 22.739 1.00 94.31 171 PHE A CA 1
ATOM 1382 C C . PHE A 1 171 ? -14.645 0.140 22.294 1.00 94.31 171 PHE A C 1
ATOM 1384 O O . PHE A 1 171 ? -14.285 0.459 21.160 1.00 94.31 171 PHE A O 1
ATOM 1391 N N . ASP A 1 172 ? -13.864 -0.520 23.151 1.00 90.88 172 ASP A N 1
ATOM 1392 C CA . ASP A 1 172 ? -12.494 -0.971 22.884 1.00 90.88 172 ASP A CA 1
ATOM 1393 C C . ASP A 1 172 ? -11.603 0.136 22.285 1.00 90.88 172 ASP A C 1
ATOM 1395 O O . ASP A 1 172 ? -10.867 -0.054 21.310 1.00 90.88 172 ASP A O 1
ATOM 1399 N N . HIS A 1 173 ? -11.695 1.351 22.842 1.00 91.62 173 HIS A N 1
ATOM 1400 C CA . HIS A 1 173 ? -11.001 2.513 22.291 1.00 91.62 173 HIS A CA 1
ATOM 1401 C C . HIS A 1 173 ? -9.476 2.389 22.391 1.00 91.62 173 HIS A C 1
ATOM 1403 O O . HIS A 1 173 ? -8.773 3.010 21.593 1.00 91.62 173 HIS A O 1
ATOM 1409 N N . ARG A 1 174 ? -8.938 1.562 23.295 1.00 85.06 174 ARG A N 1
ATOM 1410 C CA . ARG A 1 174 ? -7.501 1.236 23.353 1.00 85.06 174 ARG A CA 1
ATOM 1411 C C . ARG A 1 174 ? -6.956 0.645 22.055 1.00 85.06 174 ARG A C 1
ATOM 1413 O O . ARG A 1 174 ? -5.780 0.831 21.762 1.00 85.06 174 ARG A O 1
ATOM 1420 N N . ASN A 1 175 ? -7.796 -0.039 21.276 1.00 83.50 175 ASN A N 1
ATOM 1421 C CA . ASN A 1 175 ? -7.420 -0.642 19.997 1.00 83.50 175 ASN A CA 1
ATOM 1422 C C . ASN A 1 175 ? -7.731 0.274 18.798 1.00 83.50 175 ASN A C 1
ATOM 1424 O O . ASN A 1 175 ? -7.595 -0.133 17.639 1.00 83.50 175 ASN A O 1
ATOM 1428 N N . TYR A 1 176 ? -8.131 1.527 19.044 1.00 89.12 176 TYR A N 1
ATOM 1429 C CA . TYR A 1 176 ? -8.325 2.521 17.996 1.00 89.12 176 TYR A CA 1
ATOM 1430 C C . TYR A 1 176 ? -6.978 3.028 17.463 1.00 89.12 176 TYR A C 1
ATOM 1432 O O . TYR A 1 176 ? -6.272 3.800 18.106 1.00 89.12 176 TYR A O 1
ATOM 1440 N N . THR A 1 177 ? -6.649 2.642 16.231 1.00 89.19 177 THR A N 1
ATOM 1441 C CA . THR A 1 177 ? -5.406 3.034 15.542 1.00 89.19 177 THR A CA 1
ATOM 1442 C C . THR A 1 177 ? -5.581 4.242 14.613 1.00 89.19 177 THR A C 1
ATOM 1444 O O . THR A 1 177 ? -4.701 4.540 13.810 1.00 89.19 177 THR A O 1
ATOM 1447 N N . GLY A 1 178 ? -6.731 4.922 14.670 1.00 90.62 178 GLY A N 1
ATOM 1448 C CA . GLY A 1 178 ? -7.082 6.023 13.772 1.00 90.62 178 GLY A CA 1
ATOM 1449 C C . GLY A 1 178 ? -8.245 5.710 12.825 1.00 90.62 178 GLY A C 1
ATOM 1450 O O . GLY A 1 178 ? -8.864 4.647 12.875 1.00 90.62 178 GLY A O 1
ATOM 1451 N N . ARG A 1 179 ? -8.545 6.665 11.934 1.00 92.69 179 ARG A N 1
ATOM 1452 C CA . ARG A 1 179 ? -9.732 6.637 11.052 1.00 92.69 179 ARG A CA 1
ATOM 1453 C C . ARG A 1 179 ? -9.745 5.496 10.028 1.00 92.69 179 ARG A C 1
ATOM 1455 O O . ARG A 1 179 ? -10.799 5.193 9.482 1.00 92.69 179 ARG A O 1
ATOM 1462 N N . SER A 1 180 ? -8.586 4.896 9.762 1.00 89.94 180 SER A N 1
ATOM 1463 C CA . SER A 1 180 ? -8.366 3.848 8.760 1.00 89.94 180 SER A CA 1
ATOM 1464 C C . SER A 1 180 ? -9.359 2.688 8.930 1.00 89.94 180 SER A C 1
ATOM 1466 O O . SER A 1 180 ? -10.098 2.346 8.011 1.00 89.94 180 SER A O 1
ATOM 1468 N N . GLY A 1 181 ? -9.514 2.189 10.156 1.00 89.31 181 GLY A N 1
ATOM 1469 C CA . GLY A 1 181 ? -10.473 1.130 10.485 1.00 89.31 181 GLY A CA 1
ATOM 1470 C C . GLY A 1 181 ? -11.936 1.566 10.636 1.00 89.31 181 GLY A C 1
ATOM 1471 O O . GLY A 1 181 ? -12.731 0.763 11.109 1.00 89.31 181 GLY A O 1
ATOM 1472 N N . MET A 1 182 ? -12.296 2.814 10.314 1.00 88.94 182 MET A N 1
ATOM 1473 C CA . MET A 1 182 ? -13.636 3.380 10.560 1.00 88.94 182 MET A CA 1
ATOM 1474 C C . MET A 1 182 ? -14.239 4.104 9.343 1.00 88.94 182 MET A C 1
ATOM 1476 O O . MET A 1 182 ? -15.317 4.688 9.451 1.00 88.94 182 MET A O 1
ATOM 1480 N N . MET A 1 183 ? -13.569 4.080 8.187 1.00 93.31 183 MET A N 1
ATOM 1481 C CA . MET A 1 183 ? -14.051 4.665 6.930 1.00 93.31 183 MET A CA 1
ATOM 1482 C C . MET A 1 183 ? -13.873 3.684 5.764 1.00 93.31 183 MET A C 1
ATOM 1484 O O . MET A 1 183 ? -13.057 2.772 5.854 1.00 93.31 183 MET A O 1
ATOM 1488 N N . PHE A 1 184 ? -14.613 3.881 4.668 1.00 94.19 184 PHE A N 1
ATOM 1489 C CA . PHE A 1 184 ? -14.700 2.937 3.535 1.00 94.19 184 PHE A CA 1
ATOM 1490 C C . PHE A 1 184 ? -14.110 3.473 2.211 1.00 94.19 184 PHE A C 1
ATOM 1492 O O . PHE A 1 184 ? -14.348 2.902 1.147 1.00 94.19 184 PHE A O 1
ATOM 1499 N N . SER A 1 185 ? -13.363 4.579 2.275 1.00 96.06 185 SER A N 1
ATOM 1500 C CA . SER A 1 185 ? -12.670 5.234 1.149 1.00 96.06 185 SER A CA 1
ATOM 1501 C C . SER A 1 185 ? -11.301 5.742 1.608 1.00 96.06 185 SER A C 1
ATOM 1503 O O . SER A 1 185 ? -10.962 5.600 2.783 1.00 96.06 185 SER A O 1
ATOM 1505 N N . TYR A 1 186 ? -10.535 6.384 0.721 1.00 96.69 186 TYR A N 1
ATOM 1506 C CA . TYR A 1 186 ? -9.179 6.870 0.998 1.00 96.69 186 TYR A CA 1
ATOM 1507 C C . TYR A 1 186 ? -8.263 5.729 1.448 1.00 96.69 186 TYR A C 1
ATOM 1509 O O . TYR A 1 186 ? -8.165 4.720 0.755 1.00 96.69 186 TYR A O 1
ATOM 1517 N N . GLU A 1 187 ? -7.615 5.854 2.603 1.00 97.00 187 GLU A N 1
ATOM 1518 C CA . GLU A 1 187 ? -6.813 4.788 3.195 1.00 97.00 187 GLU A CA 1
ATOM 1519 C C . GLU A 1 187 ? -7.661 3.707 3.870 1.00 97.00 187 GLU A C 1
ATOM 1521 O O . GLU A 1 187 ? -7.071 2.811 4.449 1.00 97.00 187 GLU A O 1
ATOM 1526 N N . GLY A 1 188 ? -8.995 3.827 3.870 1.00 95.06 188 GLY A N 1
ATOM 1527 C CA . GLY A 1 188 ? -9.956 3.054 4.660 1.00 95.06 188 GLY A CA 1
ATOM 1528 C C . GLY A 1 188 ? -10.182 1.599 4.236 1.00 95.06 188 GLY A C 1
ATOM 1529 O O . GLY A 1 188 ? -9.554 1.069 3.322 1.00 95.06 188 GLY A O 1
ATOM 1530 N N . ILE A 1 189 ? -11.145 0.960 4.899 1.00 95.00 189 ILE A N 1
ATOM 1531 C CA . ILE A 1 189 ? -11.514 -0.448 4.727 1.00 95.00 189 ILE A CA 1
ATOM 1532 C C . ILE A 1 189 ? -11.843 -0.761 3.259 1.00 95.00 189 ILE A C 1
ATOM 1534 O O . ILE A 1 189 ? -12.727 -0.148 2.662 1.00 95.00 189 ILE A O 1
ATOM 1538 N N . GLY A 1 190 ? -11.153 -1.761 2.700 1.00 96.19 190 GLY A N 1
ATOM 1539 C CA . GLY A 1 190 ? -11.390 -2.278 1.346 1.00 96.19 190 GLY A CA 1
ATOM 1540 C C . GLY A 1 190 ? -10.881 -1.382 0.210 1.00 96.19 190 GLY A C 1
ATOM 1541 O O . GLY A 1 190 ? -11.034 -1.729 -0.961 1.00 96.19 190 GLY A O 1
ATOM 1542 N N . SER A 1 191 ? -10.272 -0.240 0.531 1.00 98.19 191 SER A N 1
ATOM 1543 C CA . SER A 1 191 ? -9.718 0.682 -0.456 1.00 98.19 191 SER A CA 1
ATOM 1544 C C . SER A 1 191 ? -8.287 0.291 -0.828 1.00 98.19 191 SER A C 1
ATOM 1546 O O . SER A 1 191 ? -7.452 0.038 0.044 1.00 98.19 191 SER A O 1
ATOM 1548 N N . ILE A 1 192 ? -7.992 0.253 -2.127 1.00 98.62 192 ILE A N 1
ATOM 1549 C CA . ILE A 1 192 ? -6.613 0.166 -2.619 1.00 98.62 192 ILE A CA 1
ATOM 1550 C C . ILE A 1 192 ? -6.021 1.568 -2.587 1.00 98.62 192 ILE A C 1
ATOM 1552 O O . ILE A 1 192 ? -6.621 2.492 -3.134 1.00 98.62 192 ILE A O 1
ATOM 1556 N N . TYR A 1 193 ? -4.835 1.723 -1.999 1.00 98.50 193 TYR A N 1
ATOM 1557 C CA . TYR A 1 193 ? -4.095 2.983 -2.011 1.00 98.50 193 TYR A CA 1
ATOM 1558 C C . TYR A 1 193 ? -2.872 2.856 -2.924 1.00 98.50 193 TYR A C 1
ATOM 1560 O O . TYR A 1 193 ? -1.865 2.238 -2.563 1.00 98.50 193 TYR A O 1
ATOM 1568 N N . TRP A 1 194 ? -2.969 3.423 -4.128 1.00 98.62 194 TRP A N 1
ATOM 1569 C CA . TRP A 1 194 ? -2.099 3.082 -5.259 1.00 98.62 194 TRP A CA 1
ATOM 1570 C C . TRP A 1 194 ? -0.628 3.416 -5.032 1.00 98.62 194 TRP A C 1
ATOM 1572 O O . TRP A 1 194 ? 0.245 2.687 -5.495 1.00 98.62 194 TRP A O 1
ATOM 1582 N N . HIS A 1 195 ? -0.325 4.452 -4.243 1.00 98.75 195 HIS A N 1
ATOM 1583 C CA . HIS A 1 195 ? 1.067 4.773 -3.920 1.00 98.75 195 HIS A CA 1
ATOM 1584 C C . HIS A 1 195 ? 1.769 3.623 -3.181 1.00 98.75 195 HIS A C 1
ATOM 1586 O O . HIS A 1 195 ? 2.923 3.332 -3.484 1.00 98.75 195 HIS A O 1
ATOM 1592 N N . MET A 1 196 ? 1.089 2.920 -2.269 1.00 98.88 196 MET A N 1
ATOM 1593 C CA . MET A 1 196 ? 1.698 1.784 -1.564 1.00 98.88 196 MET A CA 1
ATOM 1594 C C . MET A 1 196 ? 1.906 0.582 -2.495 1.00 98.88 196 MET A C 1
ATOM 1596 O O . MET A 1 196 ? 2.929 -0.093 -2.406 1.00 98.88 196 MET A O 1
ATOM 1600 N N . VAL A 1 197 ? 0.992 0.361 -3.444 1.00 98.81 197 VAL A N 1
ATOM 1601 C CA . VAL A 1 197 ? 1.138 -0.683 -4.473 1.00 98.81 197 VAL A CA 1
ATOM 1602 C C . VAL A 1 197 ? 2.327 -0.388 -5.391 1.00 98.81 197 VAL A C 1
ATOM 1604 O O . VAL A 1 197 ? 3.127 -1.279 -5.664 1.00 98.81 197 VAL A O 1
ATOM 1607 N N . SER A 1 198 ? 2.522 0.860 -5.824 1.00 98.75 198 SER A N 1
ATOM 1608 C CA . SER A 1 198 ? 3.690 1.203 -6.648 1.00 98.75 198 SER A CA 1
ATOM 1609 C C . SER A 1 198 ? 5.007 1.152 -5.867 1.00 98.75 198 SER A C 1
ATOM 1611 O O . SER A 1 198 ? 6.046 0.864 -6.457 1.00 98.75 198 SER A O 1
ATOM 1613 N N . LYS A 1 199 ? 4.988 1.360 -4.542 1.00 98.94 199 LYS A N 1
ATOM 1614 C CA . LYS A 1 199 ? 6.155 1.077 -3.687 1.00 98.94 199 LYS A CA 1
ATOM 1615 C C . LYS A 1 199 ? 6.457 -0.417 -3.612 1.00 98.94 199 LYS A C 1
ATOM 1617 O O . LYS A 1 199 ? 7.623 -0.782 -3.708 1.00 98.94 199 LYS A O 1
ATOM 1622 N N . LEU A 1 200 ? 5.433 -1.268 -3.493 1.00 98.94 200 LEU A N 1
ATOM 1623 C CA . LEU A 1 200 ? 5.605 -2.720 -3.587 1.00 98.94 200 LEU A CA 1
ATOM 1624 C C . LEU A 1 200 ? 6.246 -3.097 -4.925 1.00 98.94 200 LEU A C 1
ATOM 1626 O O . LEU A 1 200 ? 7.249 -3.803 -4.936 1.00 98.94 200 LEU A O 1
ATOM 1630 N N . LEU A 1 201 ? 5.722 -2.578 -6.039 1.00 98.88 201 LEU A N 1
ATOM 1631 C CA . LEU A 1 201 ? 6.274 -2.825 -7.372 1.00 98.88 201 LEU A CA 1
ATOM 1632 C C . LEU A 1 201 ? 7.770 -2.461 -7.451 1.00 98.88 201 LEU A C 1
ATOM 1634 O O . LEU A 1 201 ? 8.568 -3.247 -7.963 1.00 98.88 201 LEU A O 1
ATOM 1638 N N . LEU A 1 202 ? 8.154 -1.294 -6.920 1.00 98.88 202 LEU A N 1
ATOM 1639 C CA . LEU A 1 202 ? 9.552 -0.862 -6.867 1.00 98.88 202 LEU A CA 1
ATOM 1640 C C . LEU A 1 202 ? 10.409 -1.789 -5.996 1.00 98.88 202 LEU A C 1
ATOM 1642 O O . LEU A 1 202 ? 11.466 -2.226 -6.445 1.00 98.88 202 LEU A O 1
ATOM 1646 N N . ALA A 1 203 ? 9.937 -2.157 -4.804 1.00 98.88 203 ALA A N 1
ATOM 1647 C CA . ALA A 1 203 ? 10.655 -3.068 -3.916 1.00 98.88 203 ALA A CA 1
ATOM 1648 C C . ALA A 1 203 ? 10.893 -4.441 -4.573 1.00 98.88 203 ALA A C 1
ATOM 1650 O O . ALA A 1 203 ? 11.982 -5.008 -4.467 1.00 98.88 203 ALA A O 1
ATOM 1651 N N . VAL A 1 204 ? 9.910 -4.975 -5.307 1.00 98.81 204 VAL A N 1
ATOM 1652 C CA . VAL A 1 204 ? 10.069 -6.237 -6.052 1.00 98.81 204 VAL A CA 1
ATOM 1653 C C . VAL A 1 204 ? 11.072 -6.090 -7.195 1.00 98.81 204 VAL A C 1
ATOM 1655 O O . VAL A 1 204 ? 11.903 -6.976 -7.390 1.00 98.81 204 VAL A O 1
ATOM 1658 N N . GLN A 1 205 ? 11.063 -4.962 -7.908 1.00 98.75 205 GLN A N 1
ATOM 1659 C CA . GLN A 1 205 ? 12.051 -4.681 -8.950 1.00 98.75 205 GLN A CA 1
ATOM 1660 C C . GLN A 1 205 ? 13.483 -4.620 -8.394 1.00 98.75 205 GLN A C 1
ATOM 1662 O O . GLN A 1 205 ? 14.406 -5.200 -8.970 1.00 98.75 205 GLN A O 1
ATOM 1667 N N . GLU A 1 206 ? 13.687 -3.952 -7.259 1.00 98.62 206 GLU A N 1
ATOM 1668 C CA . GLU A 1 206 ? 14.995 -3.886 -6.599 1.00 98.62 206 GLU A CA 1
ATOM 1669 C C . GLU A 1 206 ? 15.485 -5.280 -6.188 1.00 98.62 206 GLU A C 1
ATOM 1671 O O . GLU A 1 206 ? 16.661 -5.611 -6.377 1.00 98.62 206 GLU A O 1
ATOM 1676 N N . ASN A 1 207 ? 14.571 -6.121 -5.697 1.00 98.75 207 ASN A N 1
ATOM 1677 C CA . ASN A 1 207 ? 14.850 -7.513 -5.361 1.00 98.75 207 ASN A CA 1
ATOM 1678 C C . ASN A 1 207 ? 15.183 -8.370 -6.588 1.00 98.75 207 ASN A C 1
ATOM 1680 O O . ASN A 1 207 ? 16.127 -9.158 -6.532 1.00 98.75 207 ASN A O 1
ATOM 1684 N N . TYR A 1 208 ? 14.484 -8.175 -7.708 1.00 98.69 208 TYR A N 1
ATOM 1685 C CA . TYR A 1 208 ? 14.808 -8.811 -8.986 1.00 98.69 208 TYR A CA 1
ATOM 1686 C C . TYR A 1 208 ? 16.243 -8.487 -9.427 1.00 98.69 208 TYR A C 1
ATOM 1688 O O . TYR A 1 208 ? 17.040 -9.391 -9.686 1.00 98.69 208 TYR A O 1
ATOM 1696 N N . PHE A 1 209 ? 16.626 -7.206 -9.429 1.00 97.75 209 PHE A N 1
ATOM 1697 C CA . PHE A 1 209 ? 17.990 -6.817 -9.801 1.00 97.75 209 PHE A CA 1
ATOM 1698 C C . PHE A 1 209 ? 19.038 -7.278 -8.788 1.00 97.75 209 PHE A C 1
ATOM 1700 O O . PHE A 1 209 ? 20.169 -7.590 -9.167 1.00 97.75 209 PHE A O 1
ATOM 1707 N N . ARG A 1 210 ? 18.688 -7.349 -7.499 1.00 97.38 210 ARG A N 1
ATOM 1708 C CA . ARG A 1 210 ? 19.564 -7.924 -6.472 1.00 97.38 210 ARG A CA 1
ATOM 1709 C C . ARG A 1 210 ? 19.836 -9.403 -6.743 1.00 97.38 210 ARG A C 1
ATOM 1711 O O . ARG A 1 210 ? 21.000 -9.793 -6.709 1.00 97.38 210 ARG A O 1
ATOM 1718 N N . ALA A 1 211 ? 18.812 -10.182 -7.089 1.00 98.19 211 ALA A N 1
ATOM 1719 C CA . ALA A 1 211 ? 18.960 -11.593 -7.443 1.00 98.19 211 ALA A CA 1
ATOM 1720 C C . ALA A 1 211 ? 19.892 -11.789 -8.654 1.00 98.19 211 ALA A C 1
ATOM 1722 O O . ALA A 1 211 ? 20.769 -12.651 -8.619 1.00 98.19 211 ALA A O 1
ATOM 1723 N N . ILE A 1 212 ? 19.781 -10.933 -9.681 1.00 96.94 212 ILE A N 1
ATOM 1724 C CA . ILE A 1 212 ? 20.710 -10.933 -10.825 1.00 96.94 212 ILE A CA 1
ATOM 1725 C C . ILE A 1 212 ? 22.149 -10.671 -10.367 1.00 96.94 212 ILE A C 1
ATOM 1727 O O . ILE A 1 212 ? 23.045 -11.444 -10.695 1.00 96.94 212 ILE A O 1
ATOM 1731 N N . ARG A 1 213 ? 22.386 -9.610 -9.582 1.00 95.19 213 ARG A N 1
ATOM 1732 C CA . ARG A 1 213 ? 23.737 -9.257 -9.100 1.00 95.19 213 ARG A CA 1
ATOM 1733 C C . ARG A 1 213 ? 24.363 -10.345 -8.227 1.00 95.19 213 ARG A C 1
ATOM 1735 O O . ARG A 1 213 ? 25.580 -10.505 -8.231 1.00 95.19 213 ARG A O 1
ATOM 1742 N N . MET A 1 214 ? 23.539 -11.077 -7.481 1.00 96.44 214 MET A N 1
ATOM 1743 C CA . MET A 1 214 ? 23.964 -12.199 -6.642 1.00 96.44 214 MET A CA 1
ATOM 1744 C C . MET A 1 214 ? 24.193 -13.496 -7.430 1.00 96.44 214 MET A C 1
ATOM 1746 O O . MET A 1 214 ? 24.630 -14.480 -6.842 1.00 96.44 214 MET A O 1
ATOM 1750 N N . ASN A 1 215 ? 23.963 -13.501 -8.750 1.00 97.44 215 ASN A N 1
ATOM 1751 C CA . ASN A 1 215 ? 24.018 -14.694 -9.599 1.00 97.44 215 ASN A CA 1
ATOM 1752 C C . ASN A 1 215 ? 23.112 -15.824 -9.082 1.00 97.44 215 ASN A C 1
ATOM 1754 O O . ASN A 1 215 ? 23.484 -16.999 -9.119 1.00 97.44 215 ASN A O 1
ATOM 1758 N N . GLU A 1 216 ? 21.925 -15.471 -8.584 1.00 98.31 216 GLU A N 1
ATOM 1759 C CA . GLU A 1 216 ? 20.932 -16.459 -8.162 1.00 98.31 216 GLU A CA 1
ATOM 1760 C C . GLU A 1 216 ? 20.496 -17.346 -9.341 1.00 98.31 216 GLU A C 1
ATOM 1762 O O . GLU A 1 216 ? 20.552 -16.917 -10.501 1.00 98.31 216 GLU A O 1
ATOM 1767 N N . PRO A 1 217 ? 20.019 -18.579 -9.081 1.00 98.38 217 PRO A N 1
ATOM 1768 C CA . PRO A 1 217 ? 19.534 -19.467 -10.126 1.00 98.38 217 PRO A CA 1
ATOM 1769 C C . PRO A 1 217 ? 18.483 -18.792 -11.012 1.00 98.38 217 PRO A C 1
ATOM 1771 O O . PRO A 1 217 ? 17.551 -18.152 -10.521 1.00 98.38 217 PRO A O 1
ATOM 1774 N N . LEU A 1 218 ? 18.595 -19.000 -12.327 1.00 97.75 218 LEU A N 1
ATOM 1775 C CA . LEU A 1 218 ? 17.732 -18.369 -13.332 1.00 97.75 218 LEU A CA 1
ATOM 1776 C C . LEU A 1 218 ? 16.232 -18.538 -13.039 1.00 97.75 218 LEU A C 1
ATOM 1778 O O . LEU A 1 218 ? 15.451 -17.625 -13.290 1.00 97.75 218 LEU A O 1
ATOM 1782 N N . GLU A 1 219 ? 15.824 -19.684 -12.495 1.00 98.38 219 GLU A N 1
ATOM 1783 C CA . GLU A 1 219 ? 14.425 -19.945 -12.147 1.00 98.38 219 GLU A CA 1
ATOM 1784 C C . GLU A 1 219 ? 13.905 -19.013 -11.040 1.00 98.38 219 GLU A C 1
ATOM 1786 O O . GLU A 1 219 ? 12.777 -18.534 -11.136 1.00 98.38 219 GLU A O 1
ATOM 1791 N N . LYS A 1 220 ? 14.738 -18.652 -10.052 1.00 98.50 220 LYS A N 1
ATOM 1792 C CA . LYS A 1 220 ? 14.370 -17.668 -9.020 1.00 98.50 220 LYS A CA 1
ATOM 1793 C C . LYS A 1 220 ? 14.246 -16.263 -9.607 1.00 98.50 220 LYS A C 1
ATOM 1795 O O . LYS A 1 220 ? 13.280 -15.558 -9.330 1.00 98.50 220 LYS A O 1
ATOM 1800 N N . VAL 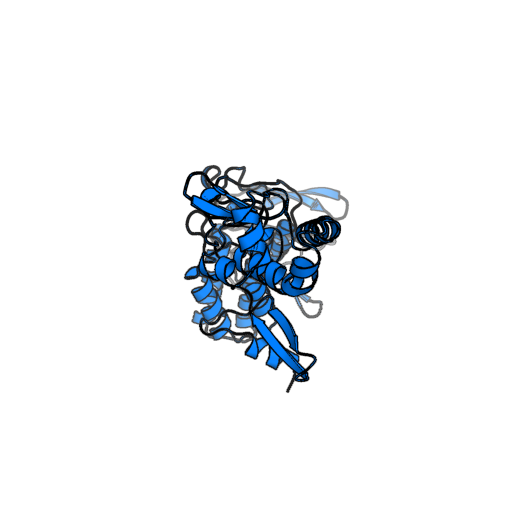A 1 221 ? 15.186 -15.875 -10.473 1.00 98.62 221 VAL A N 1
ATOM 1801 C CA . VAL A 1 221 ? 15.152 -14.578 -11.172 1.00 98.62 221 VAL A CA 1
ATOM 1802 C C . VAL A 1 221 ? 13.888 -14.465 -12.029 1.00 98.62 221 VAL A C 1
ATOM 1804 O O . VAL A 1 221 ? 13.160 -13.478 -11.928 1.00 98.62 221 VAL A O 1
ATOM 1807 N N . LYS A 1 222 ? 13.562 -15.502 -12.813 1.00 98.31 222 LYS A N 1
ATOM 1808 C CA . LYS A 1 222 ? 12.315 -15.561 -13.592 1.00 98.31 222 LYS A CA 1
ATOM 1809 C C . LYS A 1 222 ? 11.080 -15.472 -12.705 1.00 98.31 222 LYS A C 1
ATOM 1811 O O . LYS A 1 222 ? 10.149 -14.755 -13.056 1.00 98.31 222 LYS A O 1
ATOM 1816 N N . LYS A 1 223 ? 11.066 -16.168 -11.564 1.00 98.75 223 LYS A N 1
ATOM 1817 C CA . LYS A 1 223 ? 9.943 -16.126 -10.624 1.00 98.75 223 LYS A CA 1
ATOM 1818 C C . LYS A 1 223 ? 9.719 -14.719 -10.064 1.00 98.75 223 LYS A C 1
ATOM 1820 O O . LYS A 1 223 ? 8.583 -14.258 -10.059 1.00 98.75 223 LYS A O 1
ATOM 1825 N N . LEU A 1 224 ? 10.780 -14.009 -9.675 1.00 98.81 224 LEU A N 1
ATOM 1826 C CA . LEU A 1 224 ? 10.683 -12.602 -9.269 1.00 98.81 224 LEU A CA 1
ATOM 1827 C C . LEU A 1 224 ? 10.189 -11.703 -10.408 1.00 98.81 224 LEU A C 1
ATOM 1829 O O . LEU A 1 224 ? 9.361 -10.829 -10.175 1.00 98.81 224 LEU A O 1
ATOM 1833 N N . GLY A 1 225 ? 10.656 -11.932 -11.639 1.00 98.69 225 GLY A N 1
ATOM 1834 C CA . GLY A 1 225 ? 10.175 -11.211 -12.820 1.00 98.69 225 GLY A CA 1
ATOM 1835 C C . GLY A 1 225 ? 8.687 -11.454 -13.096 1.00 98.69 225 GLY A C 1
ATOM 1836 O O . GLY A 1 225 ? 7.964 -10.518 -13.428 1.00 98.69 225 GLY A O 1
ATOM 1837 N N . GLN A 1 226 ? 8.210 -12.686 -12.902 1.00 98.75 226 GLN A N 1
ATOM 1838 C CA . GLN A 1 226 ? 6.789 -13.020 -12.994 1.00 98.75 226 GLN A CA 1
ATOM 1839 C C . GLN A 1 226 ? 5.984 -12.276 -11.925 1.00 98.75 226 GLN A C 1
ATOM 1841 O O . GLN A 1 226 ? 5.062 -11.550 -12.273 1.00 98.75 226 GLN A O 1
ATOM 1846 N N . LEU A 1 227 ? 6.385 -12.371 -10.654 1.00 98.81 227 LEU A N 1
ATOM 1847 C CA . LEU A 1 227 ? 5.708 -11.693 -9.541 1.00 98.81 227 LEU A CA 1
ATOM 1848 C C . LEU A 1 227 ? 5.694 -10.166 -9.716 1.00 98.81 227 LEU A C 1
ATOM 1850 O O . LEU A 1 227 ? 4.688 -9.516 -9.438 1.00 98.81 227 LEU A O 1
ATOM 1854 N N . TYR A 1 228 ? 6.786 -9.586 -10.227 1.00 98.88 228 TYR A N 1
ATOM 1855 C CA . TYR A 1 228 ? 6.846 -8.175 -10.611 1.00 98.88 228 TYR A CA 1
ATOM 1856 C C . TYR A 1 228 ? 5.746 -7.827 -11.621 1.00 98.88 228 TYR A C 1
ATOM 1858 O O . TYR A 1 228 ? 5.018 -6.851 -11.432 1.00 98.88 228 TYR A O 1
ATOM 1866 N N . TYR A 1 229 ? 5.597 -8.635 -12.673 1.00 98.56 229 TYR A N 1
ATOM 1867 C CA . TYR A 1 229 ? 4.586 -8.401 -13.698 1.00 98.56 229 TYR A CA 1
ATOM 1868 C C . TYR A 1 229 ? 3.161 -8.720 -13.257 1.00 98.56 229 TYR A C 1
ATOM 1870 O O . TYR A 1 229 ? 2.243 -8.038 -13.711 1.00 98.56 229 TYR A O 1
ATOM 1878 N N . ASP A 1 230 ? 2.976 -9.658 -12.333 1.00 98.56 230 ASP A N 1
ATOM 1879 C CA . ASP A 1 230 ? 1.683 -9.911 -11.702 1.00 98.56 230 ASP A CA 1
ATOM 1880 C C . ASP A 1 230 ? 1.228 -8.664 -10.925 1.00 98.56 230 ASP A C 1
ATOM 1882 O O . ASP A 1 230 ? 0.103 -8.201 -11.106 1.00 98.56 230 ASP A O 1
ATOM 1886 N N . ILE A 1 231 ? 2.123 -8.026 -10.157 1.00 98.75 231 ILE A N 1
ATOM 1887 C CA . ILE A 1 231 ? 1.833 -6.751 -9.472 1.00 98.75 231 ILE A CA 1
ATOM 1888 C C . ILE A 1 231 ? 1.604 -5.617 -10.485 1.00 98.75 231 ILE A C 1
ATOM 1890 O O . ILE A 1 231 ? 0.656 -4.843 -10.337 1.00 98.75 231 ILE A O 1
ATOM 1894 N N . ARG A 1 232 ? 2.447 -5.515 -11.526 1.00 98.25 232 ARG A N 1
ATOM 1895 C CA . ARG A 1 232 ? 2.336 -4.500 -12.593 1.00 98.25 232 ARG A CA 1
ATOM 1896 C C . ARG A 1 232 ? 0.975 -4.562 -13.286 1.00 98.25 232 ARG A C 1
ATOM 1898 O O . ARG A 1 232 ? 0.391 -3.513 -13.533 1.00 98.25 232 ARG A O 1
ATOM 1905 N N . SER A 1 233 ? 0.463 -5.771 -13.535 1.00 96.75 233 SER A N 1
ATOM 1906 C CA . SER A 1 233 ? -0.836 -6.005 -14.183 1.00 96.75 233 SER A CA 1
ATOM 1907 C C . SER A 1 233 ? -2.030 -5.459 -13.390 1.00 96.75 233 SER A C 1
ATOM 1909 O O . SER A 1 233 ? -3.072 -5.158 -13.962 1.00 96.75 233 SER A O 1
ATOM 1911 N N . GLY A 1 234 ? -1.871 -5.270 -12.076 1.00 96.81 234 GLY A N 1
ATOM 1912 C CA . GLY A 1 234 ? -2.887 -4.664 -11.218 1.00 96.81 234 GLY A CA 1
ATOM 1913 C C . GLY A 1 234 ? -2.941 -3.133 -11.272 1.00 96.81 234 GLY A C 1
ATOM 1914 O O . GLY A 1 234 ? -3.888 -2.543 -10.740 1.00 96.81 234 GLY A O 1
ATOM 1915 N N . LEU A 1 235 ? -1.942 -2.468 -11.867 1.00 97.00 235 LEU A N 1
ATOM 1916 C CA . LEU A 1 235 ? -1.897 -1.007 -11.985 1.00 97.00 235 LEU A CA 1
ATOM 1917 C C . LEU A 1 235 ? -2.779 -0.493 -13.125 1.00 97.00 235 LEU A C 1
ATOM 1919 O O . LEU A 1 235 ? -3.245 -1.242 -13.979 1.00 97.00 235 LEU A O 1
ATOM 1923 N N . SER A 1 236 ? -3.027 0.817 -13.117 1.00 93.94 236 SER A N 1
ATOM 1924 C CA . SER A 1 236 ? -4.027 1.450 -13.977 1.00 93.94 236 SER A CA 1
ATOM 1925 C C . SER A 1 236 ? -3.790 1.192 -15.464 1.00 93.94 236 SER A C 1
ATOM 1927 O O . SER A 1 236 ? -4.718 0.779 -16.140 1.00 93.94 236 SER A O 1
ATOM 1929 N N . ALA A 1 237 ? -2.560 1.339 -15.966 1.00 92.06 237 ALA A N 1
ATOM 1930 C CA . ALA A 1 237 ? -2.249 1.235 -17.396 1.00 92.06 237 ALA A CA 1
ATOM 1931 C C . ALA A 1 237 ? -2.548 -0.141 -18.031 1.00 92.06 237 ALA A C 1
ATOM 1933 O O . ALA A 1 237 ? -2.621 -0.236 -19.256 1.00 92.06 237 ALA A O 1
ATOM 1934 N N . GLU A 1 238 ? -2.726 -1.182 -17.216 1.00 93.81 238 GLU A N 1
ATOM 1935 C CA . GLU A 1 238 ? -3.024 -2.556 -17.641 1.00 93.81 238 GLU A CA 1
ATOM 1936 C C . GLU A 1 238 ? -4.529 -2.883 -17.552 1.00 93.81 238 GLU A C 1
ATOM 1938 O O . GLU A 1 238 ? -4.949 -3.994 -17.868 1.00 93.81 238 GLU A O 1
ATOM 1943 N N . LYS A 1 239 ? -5.361 -1.912 -17.148 1.00 94.94 239 LYS A N 1
ATOM 1944 C CA . LYS A 1 239 ? -6.809 -2.071 -16.965 1.00 94.94 239 LYS A CA 1
ATOM 1945 C C . LYS A 1 239 ? -7.617 -1.411 -18.067 1.00 94.94 239 LYS A C 1
ATOM 1947 O O . LYS A 1 239 ? -7.233 -0.393 -18.647 1.00 94.94 239 LYS A O 1
ATOM 1952 N N . THR A 1 240 ? -8.808 -1.951 -18.301 1.00 96.00 240 THR A N 1
ATOM 1953 C CA . THR A 1 240 ? -9.820 -1.265 -19.105 1.00 96.00 240 THR A CA 1
ATOM 1954 C C . THR A 1 240 ? -10.366 -0.030 -18.367 1.00 96.00 240 THR A C 1
ATOM 1956 O O . THR A 1 240 ? -10.335 0.029 -17.133 1.00 96.00 240 THR A O 1
ATOM 1959 N N . PRO A 1 241 ? -10.925 0.965 -19.086 1.00 97.19 241 PRO A N 1
ATOM 1960 C CA . PRO A 1 241 ? -11.579 2.107 -18.445 1.00 97.19 241 PRO A CA 1
ATOM 1961 C C . PRO A 1 241 ? -12.732 1.717 -17.508 1.00 97.19 241 PRO A C 1
ATOM 1963 O O . PRO A 1 241 ? -12.979 2.417 -16.531 1.00 97.19 241 PRO A O 1
ATOM 1966 N N . GLU A 1 242 ? -13.429 0.611 -17.790 1.00 95.75 242 GLU A N 1
ATOM 1967 C CA . GLU A 1 242 ? -14.520 0.098 -16.953 1.00 95.75 242 GLU A CA 1
ATOM 1968 C C . GLU A 1 242 ? -13.995 -0.482 -15.634 1.00 95.75 242 GLU A C 1
ATOM 1970 O O . GLU A 1 242 ? -14.479 -0.105 -14.570 1.00 95.75 242 GLU A O 1
ATOM 1975 N N . GLU A 1 243 ? -12.957 -1.322 -15.687 1.00 94.88 243 GLU A N 1
ATOM 1976 C CA . GLU A 1 243 ? -12.323 -1.891 -14.489 1.00 94.88 243 GLU A CA 1
ATOM 1977 C C . GLU A 1 243 ? -11.667 -0.816 -13.615 1.00 94.88 243 GLU A C 1
ATOM 1979 O O . GLU A 1 243 ? -11.725 -0.888 -12.385 1.00 94.88 243 GLU A O 1
ATOM 1984 N N . TYR A 1 244 ? -11.037 0.186 -14.237 1.00 97.00 244 TYR A N 1
ATOM 1985 C CA . TYR A 1 244 ? -10.386 1.281 -13.519 1.00 97.00 244 TYR A CA 1
ATOM 1986 C C . TYR A 1 244 ? -11.388 2.329 -13.008 1.00 97.00 244 TYR A C 1
ATOM 1988 O O . TYR A 1 244 ? -11.191 2.934 -11.950 1.00 97.00 244 TYR A O 1
ATOM 1996 N N . GLY A 1 245 ? -12.477 2.543 -13.748 1.00 96.94 245 GLY A N 1
ATOM 1997 C CA . GLY A 1 245 ? -13.489 3.568 -13.491 1.00 96.94 245 GLY A CA 1
ATOM 1998 C C . GLY A 1 245 ? -13.046 4.997 -13.828 1.00 96.94 245 GLY A C 1
ATOM 1999 O O . GLY A 1 245 ? -13.647 5.952 -13.337 1.00 96.94 245 GLY A O 1
ATOM 2000 N N . ALA A 1 246 ? -11.995 5.144 -14.639 1.00 97.38 246 ALA A N 1
ATOM 2001 C CA . ALA A 1 246 ? -11.461 6.407 -15.150 1.00 97.38 246 ALA A CA 1
ATOM 2002 C C . ALA A 1 246 ? -10.601 6.155 -16.406 1.00 97.38 246 ALA A C 1
ATOM 2004 O O . ALA A 1 246 ? -10.528 5.026 -16.894 1.00 97.38 246 ALA A O 1
ATOM 2005 N N . PHE A 1 247 ? -9.926 7.184 -16.929 1.00 97.69 247 PHE A N 1
ATOM 2006 C CA . PHE A 1 247 ? -8.896 6.988 -17.952 1.00 97.69 247 PHE A CA 1
ATOM 2007 C C . PHE A 1 247 ? -7.694 6.240 -17.344 1.00 97.69 247 PHE A C 1
ATOM 2009 O O . PHE A 1 247 ? -7.066 6.775 -16.433 1.00 97.69 247 PHE A O 1
ATOM 2016 N N . PRO A 1 248 ? -7.335 5.037 -17.833 1.00 96.25 248 PRO A N 1
ATOM 2017 C CA . PRO A 1 248 ? -6.300 4.197 -17.210 1.00 96.25 248 PRO A CA 1
ATOM 2018 C C . PRO A 1 248 ? -4.881 4.793 -17.202 1.00 96.25 248 PRO A C 1
ATOM 2020 O O . PRO A 1 248 ? -4.016 4.357 -16.442 1.00 96.25 248 PRO A O 1
ATOM 2023 N N . TYR A 1 249 ? -4.633 5.796 -18.046 1.00 93.75 249 TYR A N 1
ATOM 2024 C CA . TYR A 1 249 ? -3.351 6.501 -18.126 1.00 93.75 249 TYR A CA 1
ATOM 2025 C C . TYR A 1 249 ? -3.230 7.674 -17.148 1.00 93.75 249 TYR A C 1
ATOM 2027 O O . TYR A 1 249 ? -2.133 8.203 -16.978 1.00 93.75 249 TYR A O 1
ATOM 2035 N N . ASP A 1 250 ? -4.328 8.064 -16.497 1.00 96.50 250 ASP A N 1
ATOM 2036 C CA . ASP A 1 250 ? -4.314 9.100 -15.474 1.00 96.50 250 ASP A CA 1
ATOM 2037 C C . ASP A 1 250 ? -4.087 8.453 -14.098 1.00 96.50 250 ASP A C 1
ATOM 2039 O O . ASP A 1 250 ? -4.775 7.491 -13.755 1.00 96.50 250 ASP A O 1
ATOM 2043 N N . PRO A 1 251 ? -3.144 8.956 -13.284 1.00 96.12 251 PRO A N 1
ATOM 2044 C CA . PRO A 1 251 ? -2.922 8.445 -11.938 1.00 96.12 251 PRO A CA 1
ATOM 2045 C C . PRO A 1 251 ? -4.006 8.941 -10.972 1.00 96.12 251 PRO A C 1
ATOM 2047 O O . PRO A 1 251 ? -4.457 10.086 -11.049 1.00 96.12 251 PRO A O 1
ATOM 2050 N N . TYR A 1 252 ? -4.370 8.101 -10.005 1.00 98.31 252 TYR A N 1
ATOM 2051 C CA . TYR A 1 252 ? -5.344 8.406 -8.954 1.00 98.31 252 TYR A CA 1
ATOM 2052 C C . TYR A 1 252 ? -4.832 7.900 -7.606 1.00 98.31 252 TYR A C 1
ATOM 2054 O O . TYR A 1 252 ? -4.124 6.901 -7.540 1.00 98.31 252 TYR A O 1
ATOM 2062 N N . SER A 1 253 ? -5.190 8.557 -6.503 1.00 98.44 253 SER A N 1
ATOM 2063 C CA . SER A 1 253 ? -4.666 8.166 -5.186 1.00 98.44 253 SER A CA 1
ATOM 2064 C C . SER A 1 253 ? -5.177 6.808 -4.708 1.00 98.44 253 SER A C 1
ATOM 2066 O O . SER A 1 253 ? -4.415 6.046 -4.110 1.00 98.44 253 SER A O 1
ATOM 2068 N N . HIS A 1 254 ? -6.460 6.503 -4.927 1.00 98.56 254 HIS A N 1
ATOM 2069 C CA . HIS A 1 254 ? -7.071 5.300 -4.364 1.00 98.56 254 HIS A CA 1
ATOM 2070 C C . HIS A 1 254 ? -8.285 4.795 -5.155 1.00 98.56 254 HIS A C 1
ATOM 2072 O O . HIS A 1 254 ? -8.918 5.557 -5.883 1.00 98.56 254 HIS A O 1
ATOM 2078 N N . THR A 1 255 ? -8.637 3.523 -4.963 1.00 98.44 255 THR A N 1
ATOM 2079 C CA . THR A 1 255 ? -9.859 2.896 -5.496 1.00 98.44 255 THR A CA 1
ATOM 2080 C C . THR A 1 255 ? -10.615 2.206 -4.351 1.00 98.44 255 THR A C 1
ATOM 2082 O O . THR A 1 255 ? -10.194 1.131 -3.907 1.00 98.44 255 THR A O 1
ATOM 2085 N N . PRO A 1 256 ? -11.710 2.804 -3.835 1.00 97.75 256 PRO A N 1
ATOM 2086 C CA . PRO A 1 256 ? -12.552 2.207 -2.795 1.00 97.75 256 PRO A CA 1
ATOM 2087 C C . PRO A 1 256 ? -13.198 0.881 -3.216 1.00 97.75 256 PRO A C 1
ATOM 2089 O O . PRO A 1 256 ? -13.194 0.498 -4.384 1.00 97.75 256 PRO A O 1
ATOM 2092 N N . ALA A 1 257 ? -13.804 0.170 -2.264 1.00 95.88 257 ALA A N 1
ATOM 2093 C CA . ALA A 1 257 ? -14.537 -1.068 -2.559 1.00 95.88 257 ALA A CA 1
ATOM 2094 C C . ALA A 1 257 ? -15.827 -0.846 -3.376 1.00 95.88 257 ALA A C 1
ATOM 2096 O O . ALA A 1 257 ? -16.324 -1.768 -4.009 1.00 95.88 257 ALA A O 1
ATOM 2097 N N . HIS A 1 258 ? -16.383 0.368 -3.347 1.00 94.75 258 HIS A N 1
ATOM 2098 C CA . HIS A 1 258 ? -17.710 0.690 -3.883 1.00 94.75 258 HIS A CA 1
ATOM 2099 C C . HIS A 1 258 ? -17.681 1.655 -5.080 1.00 94.75 258 HIS A C 1
ATOM 2101 O O . HIS A 1 258 ? -18.734 2.128 -5.506 1.00 94.75 258 HIS A O 1
ATOM 2107 N N . SER A 1 259 ? -16.500 2.003 -5.593 1.00 96.75 259 SER A N 1
ATOM 2108 C CA . SER A 1 259 ? -16.346 2.927 -6.719 1.00 96.75 259 SER A CA 1
ATOM 2109 C C . SER A 1 259 ? -15.042 2.681 -7.484 1.00 96.75 259 SER A C 1
ATOM 2111 O O . SER A 1 259 ? -14.170 1.948 -7.022 1.00 96.75 259 SER A O 1
ATOM 2113 N N . GLY A 1 260 ? -14.921 3.299 -8.663 1.00 97.56 260 GLY A N 1
ATOM 2114 C CA . GLY A 1 260 ? -13.674 3.349 -9.430 1.00 97.56 260 GLY A CA 1
ATOM 2115 C C . GLY A 1 260 ? -12.642 4.319 -8.847 1.00 97.56 260 GLY A C 1
ATOM 2116 O O . GLY A 1 260 ? -12.823 4.853 -7.751 1.00 97.56 260 GLY A O 1
ATOM 2117 N N . ALA A 1 261 ? -11.573 4.578 -9.596 1.00 97.88 261 ALA A N 1
ATOM 2118 C CA . ALA A 1 261 ? -10.454 5.426 -9.188 1.00 97.88 261 ALA A CA 1
ATOM 2119 C C . ALA A 1 261 ? -10.873 6.837 -8.704 1.00 97.88 261 ALA A C 1
ATOM 2121 O O . ALA A 1 261 ? -11.708 7.507 -9.312 1.00 97.88 261 ALA A O 1
ATOM 2122 N N . GLN A 1 262 ? -10.292 7.293 -7.586 1.00 98.38 262 GLN A N 1
ATOM 2123 C CA . GLN A 1 262 ? -10.618 8.546 -6.887 1.00 98.38 262 GLN A CA 1
ATOM 2124 C C . GLN A 1 262 ? -9.372 9.404 -6.612 1.00 98.38 262 GLN A C 1
ATOM 2126 O O . GLN A 1 262 ? -8.289 8.886 -6.343 1.00 98.38 262 GLN A O 1
ATOM 2131 N N . GLN A 1 263 ? -9.553 10.732 -6.643 1.00 97.81 263 GLN A N 1
ATOM 2132 C CA . GLN A 1 263 ? -8.508 11.767 -6.503 1.00 97.81 263 GLN A CA 1
ATOM 2133 C C . GLN A 1 263 ? -7.449 11.750 -7.631 1.00 97.81 263 GLN A C 1
ATOM 2135 O O . GLN A 1 263 ? -6.372 11.186 -7.438 1.00 97.81 263 GLN A O 1
ATOM 2140 N N . PRO A 1 264 ? -7.735 12.373 -8.792 1.00 97.31 264 PRO A N 1
ATOM 2141 C CA . PRO A 1 264 ? -6.831 12.367 -9.942 1.00 97.31 264 PRO A CA 1
ATOM 2142 C C . PRO A 1 264 ? -5.568 13.215 -9.736 1.00 97.31 264 PRO A C 1
ATOM 2144 O O . PRO A 1 264 ? -5.585 14.256 -9.073 1.00 97.31 264 PRO A O 1
ATOM 2147 N N . GLY A 1 265 ? -4.496 12.824 -10.422 1.00 95.31 265 GLY A N 1
ATOM 2148 C CA . GLY A 1 265 ? -3.336 13.661 -10.709 1.00 95.31 265 GLY A CA 1
ATOM 2149 C C . GLY A 1 265 ? -2.187 13.505 -9.716 1.00 95.31 265 GLY A C 1
ATOM 2150 O O . GLY A 1 265 ? -1.353 12.614 -9.845 1.00 95.31 265 GLY A O 1
ATOM 2151 N N . MET A 1 266 ? -2.072 14.429 -8.761 1.00 96.56 266 MET A N 1
ATOM 2152 C CA . MET A 1 266 ? -0.836 14.664 -7.993 1.00 96.56 266 MET A CA 1
ATOM 2153 C C . MET A 1 266 ? -0.625 13.685 -6.820 1.00 96.56 266 MET A C 1
ATOM 2155 O O . MET A 1 266 ? -0.425 14.097 -5.679 1.00 96.56 266 MET A O 1
ATOM 2159 N N . THR A 1 267 ? -0.664 12.380 -7.092 1.00 97.81 267 THR A N 1
ATOM 2160 C CA . THR A 1 267 ? -0.319 11.316 -6.135 1.00 97.81 267 THR A CA 1
ATOM 2161 C C . THR A 1 267 ? 1.172 10.974 -6.196 1.00 97.81 267 THR A C 1
ATOM 2163 O O . THR A 1 267 ? 1.783 10.981 -7.262 1.00 97.81 267 THR A O 1
ATOM 2166 N N . GLY A 1 268 ? 1.769 10.603 -5.058 1.00 97.38 268 GLY A N 1
ATOM 2167 C CA . GLY A 1 268 ? 3.160 10.135 -4.990 1.00 97.38 268 GLY A CA 1
ATOM 2168 C C . GLY A 1 268 ? 3.427 8.835 -5.762 1.00 97.38 268 GLY A C 1
ATOM 2169 O O . GLY A 1 268 ? 4.589 8.514 -6.014 1.00 97.38 268 GLY A O 1
ATOM 2170 N N . GLN A 1 269 ? 2.370 8.130 -6.184 1.00 97.75 269 GLN A N 1
ATOM 2171 C CA . GLN A 1 269 ? 2.426 6.962 -7.068 1.00 97.75 269 GLN A CA 1
ATOM 2172 C C . GLN A 1 269 ? 3.318 7.208 -8.293 1.00 97.75 269 GLN A C 1
ATOM 2174 O O . GLN A 1 269 ? 4.174 6.383 -8.610 1.00 97.75 269 GLN A O 1
ATOM 2179 N N . VAL A 1 270 ? 3.183 8.378 -8.928 1.00 97.56 270 VAL A N 1
ATOM 2180 C CA . VAL A 1 270 ? 3.870 8.692 -10.192 1.00 97.56 270 VAL A CA 1
ATOM 2181 C C . VAL A 1 270 ? 5.391 8.662 -10.060 1.00 97.56 270 VAL A C 1
ATOM 2183 O O . VAL A 1 270 ? 6.083 8.248 -10.983 1.00 97.56 270 VAL A O 1
ATOM 2186 N N . LYS A 1 271 ? 5.928 9.048 -8.896 1.00 98.50 271 LYS A N 1
ATOM 2187 C CA . LYS A 1 271 ? 7.371 9.008 -8.628 1.00 98.50 271 LYS A CA 1
ATOM 2188 C C . LYS A 1 271 ? 7.884 7.569 -8.625 1.00 98.50 271 LYS A C 1
ATOM 2190 O O . LYS A 1 271 ? 8.946 7.308 -9.179 1.00 98.50 271 LYS A O 1
ATOM 2195 N N . GLU A 1 272 ? 7.133 6.638 -8.042 1.00 98.62 272 GLU A N 1
ATOM 2196 C CA . GLU A 1 272 ? 7.521 5.224 -8.010 1.00 98.62 272 GLU A CA 1
ATOM 2197 C C . GLU A 1 272 ? 7.419 4.592 -9.410 1.00 98.62 272 GLU A C 1
ATOM 2199 O O . GLU A 1 272 ? 8.266 3.791 -9.803 1.00 98.62 272 GLU A O 1
ATOM 2204 N N . GLU A 1 273 ? 6.424 4.996 -10.206 1.00 97.50 273 GLU A N 1
ATOM 2205 C CA . GLU A 1 273 ? 6.251 4.497 -11.576 1.00 97.50 273 GLU A CA 1
ATOM 2206 C C . GLU A 1 273 ? 7.293 5.031 -12.564 1.00 97.50 273 GLU A C 1
ATOM 2208 O O . GLU A 1 273 ? 7.731 4.298 -13.448 1.00 97.50 273 GLU A O 1
ATOM 2213 N N . VAL A 1 274 ? 7.775 6.262 -12.380 1.00 98.12 274 VAL A N 1
ATOM 2214 C CA . VAL A 1 274 ? 8.926 6.777 -13.138 1.00 98.12 274 VAL A CA 1
ATOM 2215 C C . VAL A 1 274 ? 10.190 5.967 -12.827 1.00 98.12 274 VAL A C 1
ATOM 2217 O O . VAL A 1 274 ? 10.913 5.584 -13.747 1.00 98.12 274 VAL A O 1
ATOM 2220 N N . LEU A 1 275 ? 10.449 5.667 -11.548 1.00 98.62 275 LEU A N 1
ATOM 2221 C CA . LEU A 1 275 ? 11.607 4.863 -11.141 1.00 98.62 275 LEU A CA 1
ATOM 2222 C C . LEU A 1 275 ? 11.525 3.443 -11.700 1.00 98.62 275 LEU A C 1
ATOM 2224 O O . LEU A 1 275 ? 12.471 2.973 -12.334 1.00 98.62 275 LEU A O 1
ATOM 2228 N N . THR A 1 276 ? 10.375 2.790 -11.527 1.00 98.38 276 THR A N 1
ATOM 2229 C CA . THR A 1 276 ? 10.180 1.433 -12.044 1.00 98.38 276 THR A CA 1
ATOM 2230 C C . THR A 1 276 ? 10.262 1.388 -13.560 1.00 98.38 276 THR A C 1
ATOM 2232 O O . THR A 1 276 ? 10.844 0.444 -14.088 1.00 98.38 276 THR A O 1
ATOM 2235 N N . ARG A 1 277 ? 9.804 2.426 -14.272 1.00 98.25 277 ARG A N 1
ATOM 2236 C CA . ARG A 1 277 ? 9.955 2.501 -15.726 1.00 98.25 277 ARG A CA 1
ATOM 2237 C C . ARG A 1 277 ? 11.416 2.592 -16.170 1.00 98.25 277 ARG A C 1
ATOM 2239 O O . ARG A 1 277 ? 11.796 1.924 -17.129 1.00 98.25 277 ARG A O 1
ATOM 2246 N N . PHE A 1 278 ? 12.253 3.376 -15.490 1.00 98.50 278 PHE A N 1
ATOM 2247 C CA . PHE A 1 278 ? 13.690 3.397 -15.796 1.00 98.50 278 PHE A CA 1
ATOM 2248 C C . PHE A 1 278 ? 14.366 2.057 -15.494 1.00 98.50 278 PHE A C 1
ATOM 2250 O O . PHE A 1 278 ? 15.225 1.632 -16.267 1.00 98.50 278 PHE A O 1
ATOM 2257 N N . GLY A 1 279 ? 13.934 1.366 -14.435 1.00 98.19 279 GLY A N 1
ATOM 2258 C CA . GLY A 1 279 ? 14.353 -0.005 -14.158 1.00 98.19 279 GLY A CA 1
ATOM 2259 C C . GLY A 1 279 ? 13.935 -0.987 -15.259 1.00 98.19 279 GLY A C 1
ATOM 2260 O O . GLY A 1 279 ? 14.774 -1.742 -15.737 1.00 98.19 279 GLY A O 1
ATOM 2261 N N . GLU A 1 280 ? 12.685 -0.940 -15.735 1.00 98.56 280 GLU A N 1
ATOM 2262 C CA . GLU A 1 280 ? 12.204 -1.767 -16.860 1.00 98.56 280 GLU A CA 1
ATOM 2263 C C . GLU A 1 280 ? 13.059 -1.555 -18.112 1.00 98.56 280 GLU A C 1
ATOM 2265 O O . GLU A 1 280 ? 13.506 -2.519 -18.732 1.00 98.56 280 GLU A O 1
ATOM 2270 N N . LEU A 1 281 ? 13.342 -0.289 -18.436 1.00 98.62 281 LEU A N 1
ATOM 2271 C CA . LEU A 1 281 ? 14.217 0.110 -19.539 1.00 98.62 281 LEU A CA 1
ATOM 2272 C C . LEU A 1 281 ? 15.686 -0.281 -19.313 1.00 98.62 281 LEU A C 1
ATOM 2274 O O . LEU A 1 281 ? 16.479 -0.156 -20.234 1.00 98.62 281 LEU A O 1
ATOM 2278 N N . GLY A 1 282 ? 16.076 -0.735 -18.120 1.00 97.69 282 GLY A N 1
ATOM 2279 C CA . GLY A 1 282 ? 17.460 -1.084 -17.806 1.00 97.69 282 GLY A CA 1
ATOM 2280 C C . GLY A 1 282 ? 18.403 0.116 -17.733 1.00 97.69 282 GLY A C 1
ATOM 2281 O O . GLY A 1 282 ? 19.611 -0.059 -17.860 1.00 97.69 282 GLY A O 1
ATOM 2282 N N . CYS A 1 283 ? 17.876 1.329 -17.559 1.00 97.44 283 CYS A N 1
ATOM 2283 C CA . CYS A 1 283 ? 18.653 2.563 -17.491 1.00 97.44 283 CYS A CA 1
ATOM 2284 C C . CYS A 1 283 ? 19.140 2.789 -16.053 1.00 97.44 283 CYS A C 1
ATOM 2286 O O . CYS A 1 283 ? 18.417 3.342 -15.224 1.00 97.44 283 CYS A O 1
ATOM 2288 N N . LEU A 1 284 ? 20.358 2.337 -15.750 1.00 94.75 284 LEU A N 1
ATOM 2289 C CA . LEU A 1 284 ? 20.884 2.245 -14.385 1.00 94.75 284 LEU A CA 1
ATOM 2290 C C . LEU A 1 284 ? 22.172 3.054 -14.234 1.00 94.75 284 LEU A C 1
ATOM 2292 O O . LEU A 1 284 ? 22.967 3.139 -15.165 1.00 94.75 284 LEU A O 1
ATOM 2296 N N . VAL A 1 285 ? 22.418 3.605 -13.047 1.00 95.88 285 VAL A N 1
ATOM 2297 C CA . VAL A 1 285 ? 23.698 4.245 -12.714 1.00 95.88 285 VAL A CA 1
ATOM 2298 C C . VAL A 1 285 ? 24.348 3.472 -11.580 1.00 95.88 285 VAL A C 1
ATOM 2300 O O . VAL A 1 285 ? 23.761 3.320 -10.512 1.00 95.88 285 VAL A O 1
ATOM 2303 N N . ASP A 1 286 ? 25.567 3.000 -11.809 1.00 93.38 286 ASP A N 1
ATOM 2304 C CA . ASP A 1 286 ? 26.327 2.211 -10.846 1.00 93.38 286 ASP A CA 1
ATOM 2305 C C . ASP A 1 286 ? 27.793 2.646 -10.875 1.00 93.38 286 ASP A C 1
ATOM 2307 O O . ASP A 1 286 ? 28.403 2.718 -11.940 1.00 93.38 286 ASP A O 1
ATOM 2311 N N . GLN A 1 287 ? 28.341 3.004 -9.711 1.00 95.00 287 GLN A N 1
ATOM 2312 C CA . GLN A 1 287 ? 29.713 3.519 -9.563 1.00 95.00 287 GLN A CA 1
ATOM 2313 C C . GLN A 1 287 ? 30.064 4.674 -10.529 1.00 95.00 287 GLN A C 1
ATOM 2315 O O . GLN A 1 287 ? 31.185 4.778 -11.020 1.00 95.00 287 GLN A O 1
ATOM 2320 N N . GLY A 1 288 ? 29.098 5.557 -10.806 1.00 96.81 288 GLY A N 1
ATOM 2321 C CA . GLY A 1 288 ? 29.272 6.687 -11.727 1.00 96.81 288 GLY A CA 1
ATOM 2322 C C . GLY A 1 288 ? 29.209 6.320 -13.215 1.00 96.81 288 GLY A C 1
ATOM 2323 O O . GLY A 1 288 ? 29.437 7.186 -14.056 1.00 96.81 288 GLY A O 1
ATOM 2324 N N . ILE A 1 289 ? 28.883 5.069 -13.550 1.00 96.81 289 ILE A N 1
ATOM 2325 C CA . ILE A 1 289 ? 28.751 4.573 -14.923 1.00 96.81 289 ILE A CA 1
ATOM 2326 C C . ILE A 1 289 ? 27.267 4.396 -15.252 1.00 96.81 289 ILE A C 1
ATOM 2328 O O . ILE A 1 289 ? 26.539 3.724 -14.521 1.00 96.81 289 ILE A O 1
ATOM 2332 N N . LEU A 1 290 ? 26.830 4.983 -16.369 1.00 96.56 290 LEU A N 1
ATOM 2333 C CA . LEU A 1 290 ? 25.511 4.734 -16.950 1.00 96.56 290 LEU A CA 1
ATOM 2334 C C . LEU A 1 290 ? 25.521 3.389 -17.689 1.00 96.56 290 LEU A C 1
ATOM 2336 O O . LEU A 1 290 ? 26.359 3.162 -18.562 1.00 96.56 290 LEU A O 1
ATOM 2340 N N . LYS A 1 291 ? 24.585 2.512 -17.337 1.00 95.56 291 LYS A N 1
ATOM 2341 C CA . LYS A 1 291 ? 24.406 1.167 -17.887 1.00 95.56 291 LYS A CA 1
ATOM 2342 C C . LYS A 1 291 ? 23.032 1.040 -18.546 1.00 95.56 291 LYS A C 1
ATOM 2344 O O . LYS A 1 291 ? 22.075 1.700 -18.140 1.00 95.56 291 LYS A O 1
ATOM 2349 N N . PHE A 1 292 ? 22.959 0.165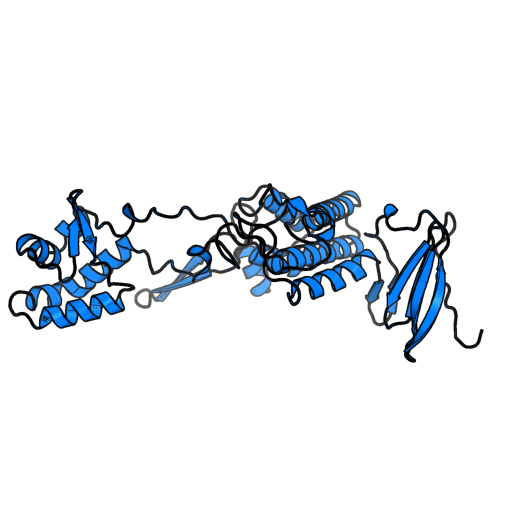 -19.546 1.00 96.00 292 PHE A N 1
ATOM 2350 C CA . PHE A 1 292 ? 21.756 -0.152 -20.315 1.00 96.00 292 PHE A CA 1
ATOM 2351 C C . PHE A 1 292 ? 21.542 -1.671 -20.325 1.00 96.00 292 PHE A C 1
ATOM 2353 O O . PHE A 1 292 ? 22.084 -2.379 -21.172 1.00 96.00 292 PHE A O 1
ATOM 2360 N N . GLU A 1 293 ? 20.786 -2.174 -19.350 1.00 94.75 293 GLU A N 1
ATOM 2361 C CA . GLU A 1 293 ? 20.609 -3.606 -19.064 1.00 94.75 293 GLU A CA 1
ATOM 2362 C C . GLU A 1 293 ? 19.111 -3.973 -18.960 1.00 94.75 293 GLU A C 1
ATOM 2364 O O . GLU A 1 293 ? 18.589 -4.173 -17.859 1.00 94.75 293 GLU A O 1
ATOM 2369 N N . PRO A 1 294 ? 18.375 -4.042 -20.088 1.00 95.56 294 PRO A N 1
ATOM 2370 C CA . PRO A 1 294 ? 16.910 -4.140 -20.112 1.00 95.56 294 PRO A CA 1
ATOM 2371 C C . PRO A 1 294 ? 16.388 -5.558 -19.832 1.00 95.56 294 PRO A C 1
ATOM 2373 O O . PRO A 1 294 ? 15.680 -6.157 -20.637 1.00 95.56 294 PRO A O 1
ATOM 2376 N N . SER A 1 295 ? 16.752 -6.122 -18.683 1.00 95.56 295 SER A N 1
ATOM 2377 C CA . SER A 1 295 ? 16.409 -7.500 -18.306 1.00 95.56 295 SER A CA 1
ATOM 2378 C C . SER A 1 295 ? 14.947 -7.693 -17.888 1.00 95.56 295 SER A C 1
ATOM 2380 O O . SER A 1 295 ? 14.507 -8.836 -17.794 1.00 95.56 295 SER A O 1
ATOM 2382 N N . LEU A 1 296 ? 14.196 -6.611 -17.651 1.00 97.75 296 LEU A N 1
ATOM 2383 C CA . LEU A 1 296 ? 12.743 -6.659 -17.454 1.00 97.75 296 LEU A CA 1
ATOM 2384 C C . LEU A 1 296 ? 11.965 -6.254 -18.709 1.00 97.75 296 LEU A C 1
ATOM 2386 O O . LEU A 1 296 ? 10.864 -6.757 -18.887 1.00 97.75 296 LEU A O 1
ATOM 2390 N N . LEU A 1 297 ? 12.506 -5.405 -19.586 1.00 97.88 297 LEU A N 1
ATOM 2391 C CA . LEU A 1 297 ? 11.814 -4.870 -20.764 1.00 97.88 297 LEU A CA 1
ATOM 2392 C C . LEU A 1 297 ? 11.130 -5.953 -21.615 1.00 97.88 297 LEU A C 1
ATOM 2394 O O . LEU A 1 297 ? 11.771 -6.904 -22.078 1.00 97.88 297 LEU A O 1
ATOM 2398 N N . LYS A 1 298 ? 9.832 -5.791 -21.895 1.00 96.38 298 LYS A N 1
ATOM 2399 C CA . LYS A 1 298 ? 9.104 -6.776 -22.700 1.00 96.38 298 LYS A CA 1
ATOM 2400 C C . LYS A 1 298 ? 9.373 -6.570 -24.190 1.00 96.38 298 LYS A C 1
ATOM 2402 O O . LYS A 1 298 ? 9.354 -5.461 -24.720 1.00 96.38 298 LYS A O 1
ATOM 2407 N N . ARG A 1 299 ? 9.532 -7.675 -24.927 1.00 95.31 299 ARG A N 1
ATOM 2408 C CA . ARG A 1 299 ? 9.756 -7.641 -26.387 1.00 95.31 299 ARG A CA 1
ATOM 2409 C C . ARG A 1 299 ? 8.605 -6.983 -27.164 1.00 95.31 299 ARG A C 1
ATOM 2411 O O . ARG A 1 299 ? 8.839 -6.452 -28.244 1.00 95.31 299 ARG A O 1
ATOM 2418 N N . ASN A 1 300 ? 7.381 -7.017 -26.639 1.00 95.69 300 ASN A N 1
ATOM 2419 C CA . ASN A 1 300 ? 6.208 -6.402 -27.271 1.00 95.69 300 ASN A CA 1
ATOM 2420 C C . ASN A 1 300 ? 6.149 -4.869 -27.120 1.00 95.69 300 ASN A C 1
ATOM 2422 O O . ASN A 1 300 ? 5.249 -4.256 -27.684 1.00 95.69 300 ASN A O 1
ATOM 2426 N N . GLU A 1 301 ? 7.098 -4.250 -26.413 1.00 97.31 301 GLU A N 1
ATOM 2427 C CA . GLU A 1 301 ? 7.212 -2.789 -26.315 1.00 97.31 301 GLU A CA 1
ATOM 2428 C C . GLU A 1 301 ? 7.967 -2.160 -27.496 1.00 97.31 301 GLU A C 1
ATOM 2430 O O . GLU A 1 301 ? 7.951 -0.943 -27.678 1.00 97.31 301 GLU A O 1
ATOM 2435 N N . PHE A 1 302 ? 8.625 -2.978 -28.320 1.00 98.25 302 PHE A N 1
ATOM 2436 C CA . PHE A 1 302 ? 9.284 -2.516 -29.536 1.00 98.25 302 PHE A CA 1
ATOM 2437 C C . PHE A 1 302 ? 8.268 -2.295 -30.658 1.00 98.25 302 PHE A C 1
ATOM 2439 O O . PHE A 1 302 ? 7.302 -3.041 -30.816 1.00 98.25 302 PHE A O 1
ATOM 2446 N N . LEU A 1 303 ? 8.512 -1.276 -31.481 1.00 98.06 303 LEU A N 1
ATOM 2447 C CA . LEU A 1 303 ? 7.612 -0.894 -32.561 1.00 98.06 303 LEU A CA 1
ATOM 2448 C C . LEU A 1 303 ? 7.452 -2.001 -33.610 1.00 98.06 303 LEU A C 1
ATOM 2450 O O . LEU A 1 303 ? 8.430 -2.547 -34.122 1.00 98.06 303 LEU A O 1
ATOM 2454 N N . PHE A 1 304 ? 6.209 -2.251 -34.018 1.00 96.38 304 PHE A N 1
ATOM 2455 C CA . PHE A 1 304 ? 5.902 -3.127 -35.154 1.00 96.38 304 PHE A CA 1
ATOM 2456 C C . PHE A 1 304 ? 6.133 -2.446 -36.508 1.00 96.38 304 PHE A C 1
ATOM 2458 O O . PHE A 1 304 ? 6.516 -3.115 -37.466 1.00 96.38 304 PHE A O 1
ATOM 2465 N N . ASP A 1 305 ? 5.959 -1.125 -36.558 1.00 97.19 305 ASP A N 1
ATOM 2466 C CA . ASP A 1 305 ? 6.072 -0.292 -37.754 1.00 97.19 305 ASP A CA 1
ATOM 2467 C C . ASP A 1 305 ? 6.807 1.011 -37.446 1.00 97.19 305 ASP A C 1
ATOM 2469 O O . ASP A 1 305 ? 6.861 1.460 -36.299 1.00 97.19 305 ASP A O 1
ATOM 2473 N N . LYS A 1 306 ? 7.337 1.647 -38.494 1.00 97.25 306 LYS A N 1
ATOM 2474 C CA . LYS A 1 306 ? 8.039 2.927 -38.374 1.00 97.25 306 LYS A CA 1
ATOM 2475 C C . LYS A 1 306 ? 7.176 3.993 -37.688 1.00 97.25 306 LYS A C 1
ATOM 2477 O O . LYS A 1 306 ? 5.992 4.128 -38.007 1.00 97.25 306 LYS A O 1
ATOM 2482 N N . ARG A 1 307 ? 7.773 4.800 -36.808 1.00 97.94 307 ARG A N 1
ATOM 2483 C CA . ARG A 1 307 ? 7.113 5.952 -36.170 1.00 97.94 307 ARG A CA 1
ATOM 2484 C C . ARG A 1 307 ? 8.059 7.127 -35.979 1.00 97.94 307 ARG A C 1
ATOM 2486 O O . ARG A 1 307 ? 9.255 6.950 -35.785 1.00 97.94 307 ARG A O 1
ATOM 2493 N N . THR A 1 308 ? 7.500 8.332 -36.006 1.00 98.31 308 THR A N 1
ATOM 2494 C CA . THR A 1 308 ? 8.231 9.554 -35.665 1.00 98.31 308 THR A CA 1
ATOM 2495 C C . THR A 1 308 ? 8.236 9.739 -34.152 1.00 98.31 308 THR A C 1
ATOM 2497 O O . THR A 1 308 ? 7.174 9.792 -33.533 1.00 98.31 308 THR A O 1
ATOM 2500 N N . PHE A 1 309 ? 9.427 9.850 -33.572 1.00 98.19 309 PHE A N 1
ATOM 2501 C CA . PHE A 1 309 ? 9.650 10.241 -32.188 1.00 98.19 309 PHE A CA 1
ATOM 2502 C C . PHE A 1 309 ? 9.996 11.728 -32.141 1.00 98.19 309 PHE A C 1
ATOM 2504 O O . PHE A 1 309 ? 11.039 12.144 -32.646 1.00 98.19 309 PHE A O 1
ATOM 2511 N N . GLU A 1 310 ? 9.096 12.531 -31.577 1.00 98.38 310 GLU A N 1
ATOM 2512 C CA . GLU A 1 310 ? 9.333 13.954 -31.337 1.00 98.38 310 GLU A CA 1
ATOM 2513 C C . GLU A 1 310 ? 9.899 14.147 -29.929 1.00 98.38 310 GLU A C 1
ATOM 2515 O O . GLU A 1 310 ? 9.348 13.615 -28.966 1.00 98.38 310 GLU A O 1
ATOM 2520 N N . TYR A 1 311 ? 10.973 14.922 -29.795 1.00 97.31 311 TYR A N 1
ATOM 2521 C CA . TYR A 1 311 ? 11.572 15.230 -28.495 1.00 97.31 311 TYR A CA 1
ATOM 2522 C C . TYR A 1 311 ? 12.151 16.647 -28.477 1.00 97.31 311 TYR A C 1
ATOM 2524 O O . TYR A 1 311 ? 12.273 17.298 -29.516 1.00 97.31 311 TYR A O 1
ATOM 2532 N N . TYR A 1 312 ? 12.490 17.122 -27.281 1.00 97.44 312 TYR A N 1
ATOM 2533 C CA . TYR A 1 312 ? 13.182 18.390 -27.069 1.00 97.44 312 TYR A CA 1
ATOM 2534 C C . TYR A 1 312 ? 14.579 18.116 -26.528 1.00 97.44 312 TYR A C 1
ATOM 2536 O O . TYR A 1 312 ? 14.703 17.379 -25.551 1.00 97.44 312 TYR A O 1
ATOM 2544 N N . ASP A 1 313 ? 15.609 18.717 -27.117 1.00 95.31 313 ASP A N 1
ATOM 2545 C CA . ASP A 1 313 ? 16.978 18.619 -26.600 1.00 95.31 313 ASP A CA 1
ATOM 2546 C C . ASP A 1 313 ? 17.214 19.525 -25.377 1.00 95.31 313 ASP A C 1
ATOM 2548 O O . ASP A 1 313 ? 16.356 20.320 -24.988 1.00 95.31 313 ASP A O 1
ATOM 2552 N N . VAL A 1 314 ? 18.407 19.439 -24.782 1.00 95.75 314 VAL A N 1
ATOM 2553 C CA . VAL A 1 314 ? 18.827 20.252 -23.622 1.00 95.75 314 VAL A CA 1
ATOM 2554 C C . VAL A 1 314 ? 18.805 21.770 -23.869 1.00 95.75 314 VAL A C 1
ATOM 2556 O O . VAL A 1 314 ? 18.851 22.544 -22.915 1.00 95.75 314 VAL A O 1
ATOM 2559 N N . LEU A 1 315 ? 18.715 22.209 -25.129 1.00 95.81 315 LEU A N 1
ATOM 2560 C CA . LEU A 1 315 ? 18.576 23.608 -25.543 1.00 95.81 315 LEU A CA 1
ATOM 2561 C C . LEU A 1 315 ? 17.115 23.986 -25.851 1.00 95.81 315 LEU A C 1
ATOM 2563 O O . LEU A 1 315 ? 16.859 25.069 -26.375 1.00 95.81 315 LEU A O 1
ATOM 2567 N N . GLN A 1 316 ? 16.159 23.113 -25.511 1.00 95.50 316 GLN A N 1
ATOM 2568 C CA . GLN A 1 316 ? 14.722 23.247 -25.773 1.00 95.50 316 GLN A CA 1
ATOM 2569 C C . GLN A 1 316 ? 14.360 23.310 -27.263 1.00 95.50 316 GLN A C 1
ATOM 2571 O O . GLN A 1 316 ? 13.299 23.820 -27.632 1.00 95.50 316 GLN A O 1
ATOM 2576 N N . GLN A 1 317 ? 15.209 22.771 -28.137 1.00 97.12 317 GLN A N 1
ATOM 2577 C CA . GLN A 1 317 ? 14.921 22.695 -29.564 1.00 97.12 317 GLN A CA 1
ATOM 2578 C C . GLN A 1 317 ? 14.131 21.427 -29.870 1.00 97.12 317 GLN A C 1
ATOM 2580 O O . GLN A 1 317 ? 14.467 20.341 -29.397 1.00 97.12 317 GLN A O 1
ATOM 2585 N N . LYS A 1 318 ? 13.061 21.574 -30.659 1.00 97.81 318 LYS A N 1
ATOM 2586 C CA . LYS A 1 318 ? 12.235 20.450 -31.101 1.00 97.81 318 LYS A CA 1
ATOM 2587 C C . LYS A 1 318 ? 12.952 19.690 -32.215 1.00 97.81 318 LYS A C 1
ATOM 2589 O O . LYS A 1 318 ? 13.270 20.270 -33.250 1.00 97.81 318 LYS A O 1
ATOM 2594 N N . HIS A 1 319 ? 13.092 18.384 -32.030 1.00 97.38 319 HIS A N 1
ATOM 2595 C CA . HIS A 1 319 ? 13.684 17.455 -32.988 1.00 97.38 319 HIS A CA 1
ATOM 2596 C C . HIS A 1 319 ? 12.722 16.313 -33.314 1.00 97.38 319 HIS A C 1
ATOM 2598 O O . HIS A 1 319 ? 11.750 16.060 -32.596 1.00 97.38 319 HIS A O 1
ATOM 2604 N N . GLN A 1 320 ? 13.000 15.616 -34.414 1.00 98.00 320 GLN A N 1
ATOM 2605 C CA . GLN A 1 320 ? 12.263 14.431 -34.843 1.00 98.00 320 GLN A CA 1
ATOM 2606 C C . GLN A 1 320 ? 13.238 13.331 -35.266 1.00 98.00 320 GLN A C 1
ATOM 2608 O O . GLN A 1 320 ? 14.146 13.577 -36.056 1.00 98.00 320 GLN A O 1
ATOM 2613 N N . LEU A 1 321 ? 13.012 12.110 -34.782 1.00 96.50 321 LEU A N 1
ATOM 2614 C CA . LEU A 1 321 ? 13.731 10.904 -35.199 1.00 96.50 321 LEU A CA 1
ATOM 2615 C C . LEU A 1 321 ? 12.743 9.904 -35.791 1.00 96.50 321 LEU A C 1
ATOM 2617 O O . LEU A 1 321 ? 11.671 9.673 -35.233 1.00 96.50 321 LEU A O 1
ATOM 2621 N N . VAL A 1 322 ? 13.093 9.291 -36.921 1.00 98.06 322 VAL A N 1
ATOM 2622 C CA . VAL A 1 322 ? 12.286 8.208 -37.497 1.00 98.06 322 VAL A CA 1
ATOM 2623 C C . VAL A 1 322 ? 12.762 6.887 -36.910 1.00 98.06 322 VAL A C 1
ATOM 2625 O O . VAL A 1 322 ? 13.790 6.351 -37.325 1.00 98.06 322 VAL A O 1
ATOM 2628 N N . LEU A 1 323 ? 11.990 6.351 -35.970 1.00 98.19 323 LEU A N 1
ATOM 2629 C CA . LEU A 1 323 ? 12.189 5.014 -35.433 1.00 98.19 323 LEU A CA 1
ATOM 2630 C C . LEU A 1 323 ? 11.690 3.982 -36.441 1.00 98.19 323 LEU A C 1
ATOM 2632 O O . LEU A 1 323 ? 10.610 4.121 -37.018 1.00 98.19 323 LEU A O 1
ATOM 2636 N N . GLN A 1 324 ? 12.483 2.943 -36.648 1.00 98.00 324 GLN A N 1
ATOM 2637 C CA . GLN A 1 324 ? 12.168 1.805 -37.497 1.00 98.00 324 GLN A CA 1
ATOM 2638 C C . GLN A 1 324 ? 11.411 0.728 -36.715 1.00 98.00 324 GLN A C 1
ATOM 2640 O O . GLN A 1 324 ? 11.303 0.760 -35.488 1.00 98.00 324 GLN A O 1
ATOM 2645 N N . LYS A 1 325 ? 10.911 -0.274 -37.443 1.00 97.06 325 LYS A N 1
ATOM 2646 C CA . LYS A 1 325 ? 10.451 -1.526 -36.837 1.00 97.06 325 LYS A CA 1
ATOM 2647 C C . LYS A 1 325 ? 11.546 -2.106 -35.930 1.00 97.06 325 LYS A C 1
ATOM 2649 O O . LYS A 1 325 ? 12.727 -2.027 -36.262 1.00 97.06 325 LYS A O 1
ATOM 2654 N N . ASN A 1 326 ? 11.135 -2.739 -34.833 1.00 97.19 326 ASN A N 1
ATOM 2655 C CA . ASN A 1 326 ? 11.994 -3.323 -33.803 1.00 97.19 326 ASN A CA 1
ATOM 2656 C C . ASN A 1 326 ? 12.844 -2.302 -33.030 1.00 97.19 326 ASN A C 1
ATOM 2658 O O . ASN A 1 326 ? 13.837 -2.684 -32.406 1.00 97.19 326 ASN A O 1
ATOM 2662 N N . GLN A 1 327 ? 12.460 -1.023 -33.057 1.00 98.00 327 GLN A N 1
ATOM 2663 C CA . GLN A 1 327 ? 13.054 0.011 -32.219 1.00 98.00 327 GLN A CA 1
ATOM 2664 C C . GLN A 1 327 ? 12.072 0.508 -31.160 1.00 98.00 327 GLN A C 1
ATOM 2666 O O . GLN A 1 327 ? 10.857 0.439 -31.340 1.00 98.00 327 GLN A O 1
ATOM 2671 N N . LEU A 1 328 ? 12.612 1.033 -30.068 1.00 98.25 328 LEU A N 1
ATOM 2672 C CA . LEU A 1 328 ? 11.908 1.911 -29.139 1.00 98.25 328 LEU A CA 1
ATOM 2673 C C . LEU A 1 328 ? 12.819 3.083 -28.787 1.00 98.25 328 LEU A C 1
ATOM 2675 O O . LEU A 1 328 ? 14.038 2.979 -28.936 1.00 98.25 328 LEU A O 1
ATOM 2679 N N . ALA A 1 329 ? 12.240 4.181 -28.310 1.00 98.25 329 ALA A N 1
ATOM 2680 C CA . ALA A 1 329 ? 13.016 5.308 -27.819 1.00 98.25 329 ALA A CA 1
ATOM 2681 C C . ALA A 1 329 ? 12.437 5.890 -26.534 1.00 98.25 329 ALA A C 1
ATOM 2683 O O . ALA A 1 329 ? 11.232 5.832 -26.288 1.00 98.25 329 ALA A O 1
ATOM 2684 N N . TYR A 1 330 ? 13.324 6.473 -25.740 1.00 98.31 330 TYR A N 1
ATOM 2685 C CA . TYR A 1 330 ? 13.011 7.275 -24.565 1.00 98.31 330 TYR A CA 1
ATOM 2686 C C . TYR A 1 330 ? 14.097 8.342 -24.393 1.00 98.31 330 TYR A C 1
ATOM 2688 O O . TYR A 1 330 ? 15.019 8.440 -25.203 1.00 98.31 330 TYR A O 1
ATOM 2696 N N . THR A 1 331 ? 13.998 9.155 -23.345 1.00 98.00 331 THR A N 1
ATOM 2697 C CA . THR A 1 331 ? 15.046 10.121 -22.999 1.00 98.00 331 THR A CA 1
ATOM 2698 C C . THR A 1 331 ? 15.561 9.883 -21.591 1.00 98.00 331 THR A C 1
ATOM 2700 O O . THR A 1 331 ? 14.767 9.644 -20.681 1.00 98.00 331 THR A O 1
ATOM 2703 N N . PHE A 1 332 ? 16.864 10.051 -21.389 1.00 97.69 332 PHE A N 1
ATOM 2704 C CA . PHE A 1 332 ? 17.481 10.134 -20.066 1.00 97.69 332 PHE A CA 1
ATOM 2705 C C . PHE A 1 332 ? 18.424 11.332 -20.045 1.00 97.69 332 PHE A C 1
ATOM 2707 O O . PHE A 1 332 ? 19.164 11.544 -21.002 1.00 97.69 332 PHE A O 1
ATOM 2714 N N . CYS A 1 333 ? 18.341 12.171 -19.009 1.00 96.44 333 CYS A N 1
ATOM 2715 C CA . CYS A 1 333 ? 19.005 13.484 -18.997 1.00 96.44 333 CYS A CA 1
ATOM 2716 C C . CYS A 1 333 ? 18.735 14.303 -20.279 1.00 96.44 333 CYS A C 1
ATOM 2718 O O . CYS A 1 333 ? 19.605 15.028 -20.753 1.00 96.44 333 CYS A O 1
ATOM 2720 N N . GLN A 1 334 ? 17.532 14.148 -20.851 1.00 96.50 334 GLN A N 1
ATOM 2721 C CA . GLN A 1 334 ? 17.086 14.790 -22.093 1.00 96.50 334 GLN A CA 1
ATOM 2722 C C . GLN A 1 334 ? 17.883 14.406 -23.364 1.00 96.50 334 GLN A C 1
ATOM 2724 O O . GLN A 1 334 ? 17.687 14.991 -24.427 1.00 96.50 334 GLN A O 1
ATOM 2729 N N . VAL A 1 335 ? 18.726 13.373 -23.289 1.00 96.31 335 VAL A N 1
ATOM 2730 C CA . VAL A 1 335 ? 19.382 12.755 -24.448 1.00 96.31 335 VAL A CA 1
ATOM 2731 C C . VAL A 1 335 ? 18.498 11.612 -24.965 1.00 96.31 335 VAL A C 1
ATOM 2733 O O . VAL A 1 335 ? 18.075 10.778 -24.155 1.00 96.31 335 VAL A O 1
ATOM 2736 N N . PRO A 1 336 ? 18.176 11.555 -26.273 1.00 97.31 336 PRO A N 1
ATOM 2737 C CA . PRO A 1 336 ? 17.410 10.452 -26.840 1.00 97.31 336 PRO A CA 1
ATOM 2738 C C . PRO A 1 336 ? 18.228 9.157 -26.804 1.00 97.31 336 PRO A C 1
ATOM 2740 O O . PRO A 1 336 ? 19.378 9.118 -27.231 1.00 97.31 336 PRO A O 1
ATOM 2743 N N . ILE A 1 337 ? 17.612 8.085 -26.318 1.00 98.12 337 ILE A N 1
ATOM 2744 C CA . ILE A 1 337 ? 18.177 6.737 -26.301 1.00 98.12 337 ILE A CA 1
ATOM 2745 C C . ILE A 1 337 ? 17.281 5.857 -27.158 1.00 98.12 337 ILE A C 1
ATOM 2747 O O . ILE A 1 337 ? 16.070 5.804 -26.936 1.00 98.12 337 ILE A O 1
ATOM 2751 N N . ILE A 1 338 ? 17.877 5.166 -28.131 1.00 98.19 338 ILE A N 1
ATOM 2752 C CA . ILE A 1 338 ? 17.174 4.248 -29.027 1.00 98.19 338 ILE A CA 1
ATOM 2753 C C . ILE A 1 338 ? 17.660 2.833 -28.753 1.00 98.19 338 ILE A C 1
ATOM 2755 O O . ILE A 1 338 ? 18.842 2.529 -28.906 1.00 98.19 338 ILE A O 1
ATOM 2759 N N . TYR A 1 339 ? 16.736 1.944 -28.406 1.00 98.00 339 TYR A N 1
ATOM 2760 C CA . TYR A 1 339 ? 17.010 0.511 -28.384 1.00 98.00 339 TYR A CA 1
ATOM 2761 C C . TYR A 1 339 ? 16.565 -0.107 -29.697 1.00 98.00 339 TYR A C 1
ATOM 2763 O O . TYR A 1 339 ? 15.480 0.189 -30.191 1.00 98.00 339 TYR A O 1
ATOM 2771 N N . THR A 1 340 ? 17.401 -0.982 -30.250 1.00 96.81 340 THR A N 1
ATOM 2772 C CA . THR A 1 340 ? 17.134 -1.720 -31.488 1.00 96.81 340 THR A CA 1
ATOM 2773 C C . THR A 1 340 ? 17.336 -3.200 -31.216 1.00 96.81 340 THR A C 1
ATOM 2775 O O . THR A 1 340 ? 18.417 -3.590 -30.777 1.00 96.81 340 THR A O 1
ATOM 2778 N N . LEU A 1 341 ? 16.327 -4.032 -31.485 1.00 95.44 341 LEU A N 1
ATOM 2779 C CA . LEU A 1 341 ? 16.532 -5.481 -31.448 1.00 95.44 341 LEU A CA 1
ATOM 2780 C C . LEU A 1 341 ? 17.492 -5.879 -32.573 1.00 95.44 341 LEU A C 1
ATOM 2782 O O . LEU A 1 341 ? 17.277 -5.517 -33.731 1.00 95.44 341 LEU A O 1
ATOM 2786 N N . SER A 1 342 ? 18.521 -6.646 -32.229 1.00 91.62 342 SER A N 1
ATOM 2787 C CA . SER A 1 342 ? 19.478 -7.213 -33.175 1.00 91.62 342 SER A CA 1
ATOM 2788 C C . SER A 1 342 ? 19.673 -8.698 -32.889 1.00 91.62 342 SER A C 1
ATOM 2790 O O . SER A 1 342 ? 19.638 -9.110 -31.732 1.00 91.62 342 SER A O 1
ATOM 2792 N N . ASP A 1 343 ? 19.913 -9.479 -33.941 1.00 89.88 343 ASP A N 1
ATOM 2793 C CA . ASP A 1 343 ? 20.325 -10.886 -33.841 1.00 89.88 343 ASP A CA 1
ATOM 2794 C C . ASP A 1 343 ? 21.863 -11.031 -33.763 1.00 89.88 343 ASP A C 1
ATOM 2796 O O . ASP A 1 343 ? 22.397 -12.138 -33.735 1.00 89.88 343 ASP A O 1
ATOM 2800 N N . THR A 1 344 ? 22.590 -9.906 -33.761 1.00 87.62 344 THR A N 1
ATOM 2801 C CA . THR A 1 344 ? 24.053 -9.833 -33.619 1.00 87.62 344 THR A CA 1
ATOM 2802 C C . THR A 1 344 ? 24.463 -9.477 -32.190 1.00 87.62 344 THR A C 1
ATOM 2804 O O . THR A 1 344 ? 23.621 -9.207 -31.340 1.00 87.62 344 THR A O 1
ATOM 2807 N N . GLU A 1 345 ? 25.772 -9.392 -31.939 1.00 85.25 345 GLU A N 1
ATOM 2808 C CA . GLU A 1 345 ? 26.312 -8.922 -30.660 1.00 85.25 345 GLU A CA 1
ATOM 2809 C C . GLU A 1 345 ? 25.736 -7.561 -30.230 1.00 85.25 345 GLU A C 1
ATOM 2811 O O . GLU A 1 345 ? 25.535 -6.654 -31.049 1.00 85.25 345 GLU A O 1
ATOM 2816 N N . THR A 1 346 ? 25.499 -7.430 -28.922 1.00 88.88 346 THR A N 1
ATOM 2817 C CA . THR A 1 346 ? 25.066 -6.189 -28.276 1.00 88.88 346 THR A CA 1
ATOM 2818 C C . THR A 1 346 ? 26.167 -5.141 -28.375 1.00 88.88 346 THR A C 1
ATOM 2820 O O . THR A 1 346 ? 27.304 -5.383 -27.975 1.00 88.88 346 THR A O 1
ATOM 2823 N N . ARG A 1 347 ? 25.824 -3.947 -28.860 1.00 93.50 347 ARG A N 1
ATOM 2824 C CA . ARG A 1 347 ? 26.736 -2.799 -28.917 1.00 93.50 347 ARG A CA 1
ATOM 2825 C C . ARG A 1 347 ? 26.015 -1.516 -28.537 1.00 93.50 347 ARG A C 1
ATOM 2827 O O . ARG A 1 347 ? 24.826 -1.370 -28.811 1.00 93.50 347 ARG A O 1
ATOM 2834 N N . ILE A 1 348 ? 26.764 -0.581 -27.968 1.00 95.25 348 ILE A N 1
ATOM 2835 C CA . ILE A 1 348 ? 26.320 0.791 -27.725 1.00 95.25 348 ILE A CA 1
ATOM 2836 C C . ILE A 1 348 ? 27.010 1.680 -28.760 1.00 95.25 348 ILE A C 1
ATOM 2838 O O . ILE A 1 348 ? 28.218 1.569 -28.962 1.00 95.25 348 ILE A O 1
ATOM 2842 N N . ILE A 1 349 ? 26.232 2.531 -29.424 1.00 95.19 349 ILE A N 1
ATOM 2843 C CA . ILE A 1 349 ? 26.725 3.568 -30.335 1.00 95.19 349 ILE A CA 1
ATOM 2844 C C . ILE A 1 349 ? 26.415 4.909 -29.674 1.00 95.19 349 ILE A C 1
ATOM 2846 O O . ILE A 1 349 ? 25.298 5.113 -29.199 1.00 95.19 349 ILE A O 1
ATOM 2850 N N . LEU A 1 350 ? 27.418 5.782 -29.605 1.00 95.38 350 LEU A N 1
ATOM 2851 C CA . LEU A 1 350 ? 27.290 7.140 -29.092 1.00 95.38 350 LEU A CA 1
ATOM 2852 C C . LEU A 1 350 ? 27.459 8.096 -30.268 1.00 95.38 350 LEU A C 1
ATOM 2854 O O . LEU A 1 350 ? 28.550 8.180 -30.828 1.00 95.38 350 LEU A O 1
ATOM 2858 N N . ASP A 1 351 ? 26.383 8.790 -30.620 1.00 93.75 351 ASP A N 1
ATOM 2859 C CA . ASP A 1 351 ? 26.417 9.850 -31.622 1.00 93.75 351 ASP A CA 1
ATOM 2860 C C . ASP A 1 351 ? 26.696 11.180 -30.912 1.00 93.75 351 ASP A C 1
ATOM 2862 O O . ASP A 1 351 ? 25.882 11.667 -30.119 1.00 93.75 351 ASP A O 1
ATOM 2866 N N . CYS A 1 352 ? 27.878 11.742 -31.161 1.00 92.38 352 CYS A N 1
ATOM 2867 C CA . CYS A 1 352 ? 28.320 13.007 -30.586 1.00 92.38 352 CYS A CA 1
ATOM 2868 C C . CYS A 1 352 ? 27.978 14.186 -31.514 1.00 92.38 352 CYS A C 1
ATOM 2870 O O . CYS A 1 352 ? 27.665 14.024 -32.693 1.00 92.38 352 CYS A O 1
ATOM 2872 N N . ASN A 1 353 ? 27.998 15.405 -30.973 1.00 87.88 353 ASN A N 1
ATOM 2873 C CA . ASN A 1 353 ? 27.635 16.613 -31.722 1.00 87.88 353 ASN A CA 1
ATOM 2874 C C . ASN A 1 353 ? 28.700 17.066 -32.737 1.00 87.88 353 ASN A C 1
ATOM 2876 O O . ASN A 1 353 ? 28.415 17.938 -33.557 1.00 87.88 353 ASN A O 1
ATOM 2880 N N . ASP A 1 354 ? 29.909 16.519 -32.662 1.00 88.19 354 ASP A N 1
ATOM 2881 C CA . ASP A 1 354 ? 31.033 16.784 -33.558 1.00 88.19 354 ASP A CA 1
ATOM 2882 C C . ASP A 1 354 ? 31.044 15.908 -34.824 1.00 88.19 354 ASP A C 1
ATOM 2884 O O . ASP A 1 354 ? 31.865 16.152 -35.713 1.00 88.19 354 ASP A O 1
ATOM 2888 N N . GLY A 1 355 ? 30.075 14.993 -34.957 1.00 76.75 355 GLY A N 1
ATOM 2889 C CA . GLY A 1 355 ? 30.007 14.003 -36.040 1.00 76.75 355 GLY A CA 1
ATOM 2890 C C . GLY A 1 355 ? 30.926 12.817 -35.792 1.00 76.75 355 GLY A C 1
ATOM 2891 O O . GLY A 1 355 ? 31.181 12.093 -36.783 1.00 76.75 355 GLY A O 1
#

Radius of gyration: 29.24 Å; chains: 1; bounding box: 68×44×85 Å

pLDDT: mean 95.66, std 3.73, range [62.41, 98.94]

Secondary structure (DSSP, 8-state):
--HHHHHHHTTB-TTSPBP--EEEEEETTTTEEEEEEPPP-HHHHHHHHHTS-S-HHHHHHHHHHHHHSTTEEGGGTEE-SSPPPP---GGGSS-B-HHHHHT-HHHHHHHHHT-TTTEEE-TTS-EEE-TT--SHHHHHHHHHHHTTSTTTHHHHHHHHHHHHHHHHHHH-GGG---GGGG-SSTTSTT-EEHHHHHHHHHHHHHHHHHHHHTT--HHHHHHHHHHHHHHHHTSGGGS-HHHHTS-TTS-EEEE-TTSS-EEES--THHHHHHHHHHHHTTEEEETTEEEE--SS--GGGS-SS-EEEEEE-TT--EEEEEEPTTEEEEEETTEEEEEE--SS--------TT-

Sequence (355 aa):
INELDNTIQLSEDSNGFYHAYNTINLDLKSKSADVKHLPTMLEGQVAALSSGQLDVDNVITLLESLFDSKLYRADQHSFILYPVKDTTPFLQKNIIQPQSISKSSLLTTLLQKKDFTIIEQDADAQIRFRPYFRNAFDLQAALHQLKNNEDYRNLVEQEQDLVLEIFEEVFDHRNYTGRSGMMFSYEGIGSIYWHMVSKLLLAVQENYFRAIRMNEPLEKVKKLGQLYYDIRSGLSAEKTPEEYGAFPYDPYSHTPAHSGAQQPGMTGQVKEEVLTRFGELGCLVDQGILKFEPSLLKRNEFLFDKRTFEYYDVLQQKHQLVLQKNQLAYTFCQVPIIYTLSDTETRIILDCNDG